Protein AF-A0A0B6YYV8-F1 (afdb_monomer)

pLDDT: mean 89.18, std 9.08, range [39.69, 98.0]

Nearest PDB structures (foldseek):
  8qk1-assembly1_A  TM=9.063E-01  e=9.213E-08  Trichuris suis
  9bei-assembly1_A  TM=3.284E-01  e=1.630E+00  Homo sapiens

Radius of gyration: 21.91 Å; Cα co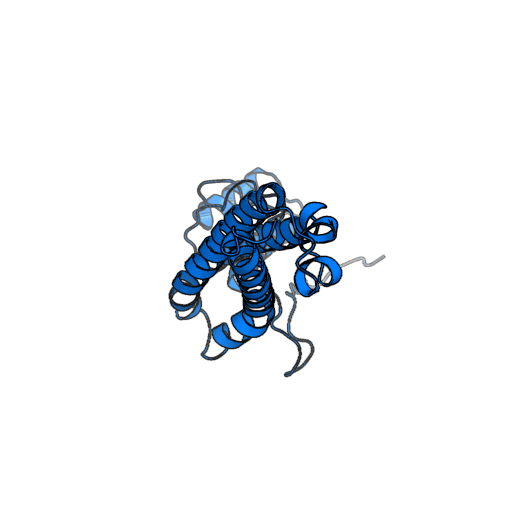ntacts (8 Å, |Δi|>4): 160; chains: 1; bounding box: 63×35×58 Å

Sequence (191 aa):
KFKNIRGIALTGWQRYDHFAVLCELFPHGLPSLGLCLKLMQQGVLAPADIDALAKDMKFTTSIPINPFVCANIPVCNFPGSSVYQLMIEFVHAEAACKEFFLLEGMATWMNDYNVERGFINPIHVEPLLIRGQSLLQTFHAMEEKLHSSFADVFVTGVESEWRGVFLSPCVRRLEDAVEKAQRVVSDKHVV

Structure (mmCIF, N/CA/C/O backbone):
data_AF-A0A0B6YYV8-F1
#
_entry.id   AF-A0A0B6YYV8-F1
#
loop_
_atom_site.group_PDB
_atom_site.id
_atom_site.type_symbol
_atom_site.label_atom_id
_atom_site.label_alt_id
_atom_site.label_comp_id
_atom_site.label_asym_id
_atom_site.label_entity_id
_atom_site.label_seq_id
_atom_site.pdbx_PDB_ins_code
_atom_site.Cartn_x
_atom_site.Cartn_y
_atom_site.Cartn_z
_atom_site.occupancy
_atom_site.B_iso_or_equiv
_atom_site.auth_seq_id
_atom_site.auth_comp_id
_atom_site.auth_asym_id
_atom_site.auth_atom_id
_atom_site.pdbx_PDB_model_num
ATOM 1 N N . LYS A 1 1 ? -37.166 14.325 12.654 1.00 60.97 1 LYS A N 1
ATOM 2 C CA . LYS A 1 1 ? -35.874 14.189 13.373 1.00 60.97 1 LYS A CA 1
ATOM 3 C C . LYS A 1 1 ? -35.970 13.002 14.317 1.00 60.97 1 LYS A C 1
ATOM 5 O O . LYS A 1 1 ? -36.951 12.929 15.053 1.00 60.97 1 LYS A O 1
ATOM 10 N N . PHE A 1 2 ? -35.010 12.079 14.270 1.00 71.94 2 PHE A N 1
ATOM 11 C CA . PHE A 1 2 ? -34.914 11.000 15.254 1.00 71.94 2 PHE A CA 1
ATOM 12 C C . PHE A 1 2 ? -34.752 11.612 16.651 1.00 71.94 2 PHE A C 1
ATOM 14 O O . PHE A 1 2 ? -33.918 12.495 16.831 1.00 71.94 2 PHE A O 1
ATOM 21 N N . LYS A 1 3 ? -35.607 11.213 17.601 1.00 84.94 3 LYS A N 1
ATOM 22 C CA . LYS A 1 3 ? -35.611 11.767 18.967 1.00 84.94 3 LYS A CA 1
ATOM 23 C C . LYS A 1 3 ? -34.746 10.958 19.934 1.00 84.94 3 LYS A C 1
ATOM 25 O O . LYS A 1 3 ? -34.242 11.536 20.880 1.00 84.94 3 LYS A O 1
ATOM 30 N N . ASN A 1 4 ? -34.575 9.658 19.677 1.00 87.12 4 ASN A N 1
ATOM 31 C CA . ASN A 1 4 ? -33.797 8.728 20.495 1.00 87.12 4 ASN A CA 1
ATOM 32 C C . ASN A 1 4 ? -33.075 7.719 19.589 1.00 87.12 4 ASN A C 1
ATOM 34 O O . ASN A 1 4 ? -33.701 7.160 18.687 1.00 87.12 4 ASN A O 1
ATOM 38 N N . ILE A 1 5 ? -31.794 7.460 19.857 1.00 84.81 5 ILE A N 1
ATOM 39 C CA . ILE A 1 5 ? -31.006 6.378 19.248 1.00 84.81 5 ILE A CA 1
ATOM 40 C C . ILE A 1 5 ? -30.911 5.249 20.280 1.00 84.81 5 ILE A C 1
ATOM 42 O O . ILE A 1 5 ? -30.563 5.495 21.431 1.00 84.81 5 ILE A O 1
ATOM 46 N N . ARG A 1 6 ? -31.283 4.022 19.896 1.00 89.25 6 ARG A N 1
ATOM 47 C CA . ARG A 1 6 ? -31.322 2.854 20.804 1.00 89.25 6 ARG A CA 1
ATOM 48 C C . ARG A 1 6 ? -30.043 2.020 20.796 1.00 89.25 6 ARG A C 1
ATOM 50 O O . ARG A 1 6 ? -29.848 1.220 21.700 1.00 89.25 6 ARG A O 1
ATOM 57 N N . GLY A 1 7 ? -29.204 2.195 19.785 1.00 88.50 7 GLY A N 1
ATOM 58 C CA . GLY A 1 7 ? -27.969 1.450 19.615 1.00 88.50 7 GLY A CA 1
ATOM 59 C C . GLY A 1 7 ? -27.197 1.971 18.414 1.00 88.50 7 GLY A C 1
ATOM 60 O O . GLY A 1 7 ? -27.752 2.675 17.567 1.00 88.50 7 GLY A O 1
ATOM 61 N N . ILE A 1 8 ? -25.915 1.636 18.374 1.00 88.25 8 ILE A N 1
ATOM 62 C CA . ILE A 1 8 ? -25.001 1.992 17.295 1.00 88.25 8 ILE A CA 1
ATOM 63 C C . ILE A 1 8 ? -24.277 0.708 16.903 1.00 88.25 8 ILE A C 1
ATOM 65 O O . ILE A 1 8 ? -23.762 0.001 17.767 1.00 88.25 8 ILE A O 1
ATOM 69 N N . ALA A 1 9 ? -24.265 0.407 15.609 1.00 89.81 9 ALA A N 1
ATOM 70 C CA . ALA A 1 9 ? -23.453 -0.657 15.042 1.00 89.81 9 ALA A CA 1
ATOM 71 C C . ALA A 1 9 ? -22.272 -0.009 14.319 1.00 89.81 9 ALA A C 1
ATOM 73 O O . ALA A 1 9 ? -22.474 0.791 13.406 1.00 89.81 9 ALA A O 1
ATOM 74 N N . LEU A 1 10 ? -21.054 -0.336 14.749 1.00 87.62 10 LEU A N 1
ATOM 75 C CA . LEU A 1 10 ? -19.839 0.024 14.027 1.00 87.62 10 LEU A CA 1
ATOM 76 C C . LEU A 1 10 ? -19.527 -1.081 13.027 1.00 87.62 10 LEU A C 1
ATOM 78 O O . LEU A 1 10 ? -19.478 -2.256 13.388 1.00 87.62 10 LEU A O 1
ATOM 82 N N . THR A 1 11 ? -19.320 -0.696 11.775 1.00 84.50 11 THR A N 1
ATOM 83 C CA . THR A 1 11 ? -19.034 -1.620 10.680 1.00 84.50 11 THR A CA 1
ATOM 84 C C . THR A 1 11 ? -17.771 -1.177 9.961 1.00 84.50 11 THR A C 1
ATOM 86 O O . THR A 1 11 ? -17.622 0.009 9.671 1.00 84.50 11 THR A O 1
ATOM 89 N N . GLY A 1 12 ? -16.894 -2.127 9.648 1.00 78.75 12 GLY A N 1
ATOM 90 C CA . GLY A 1 12 ? -15.823 -1.939 8.669 1.00 78.75 12 GLY A CA 1
ATOM 91 C C . GLY A 1 12 ? -16.269 -2.389 7.279 1.00 78.75 12 GLY A C 1
ATOM 92 O O . GLY A 1 12 ? -17.310 -3.039 7.133 1.00 78.75 12 GLY A O 1
ATOM 93 N N . TRP A 1 13 ? -15.480 -2.066 6.255 1.00 76.38 13 TRP A N 1
ATOM 94 C CA . TRP A 1 13 ? -15.699 -2.625 4.925 1.00 76.38 13 TRP A CA 1
ATOM 95 C C . TRP A 1 13 ? -15.449 -4.131 4.954 1.00 76.38 13 TRP A C 1
ATOM 97 O O . TRP A 1 13 ? -14.388 -4.595 5.362 1.00 76.38 13 TRP A O 1
ATOM 107 N N . GLN A 1 14 ? -16.440 -4.889 4.506 1.00 70.19 14 GLN A N 1
ATOM 108 C CA . GLN A 1 14 ? -16.347 -6.331 4.321 1.00 70.19 14 GLN A CA 1
ATOM 109 C C . GLN A 1 14 ? -16.570 -6.665 2.851 1.00 70.19 14 GLN A C 1
ATOM 111 O O . GLN A 1 14 ? -17.183 -5.878 2.121 1.00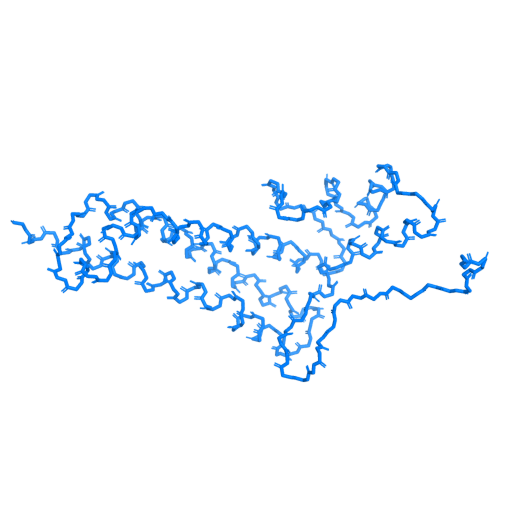 70.19 14 GLN A O 1
ATOM 116 N N . ARG A 1 15 ? -16.087 -7.839 2.429 1.00 76.56 15 ARG A N 1
ATOM 117 C CA . ARG A 1 15 ? -16.275 -8.320 1.058 1.00 76.56 15 ARG A CA 1
ATOM 118 C C . ARG A 1 15 ? -17.756 -8.320 0.700 1.00 76.56 15 ARG A C 1
ATOM 120 O O . ARG A 1 15 ? -18.594 -8.692 1.520 1.00 76.56 15 ARG A O 1
ATOM 127 N N . TYR A 1 16 ? -18.059 -7.920 -0.532 1.00 67.25 16 TYR A N 1
ATOM 128 C CA . TYR A 1 16 ? -19.429 -7.938 -1.040 1.00 67.25 16 TYR A CA 1
ATOM 129 C C . TYR A 1 16 ? -19.908 -9.369 -1.335 1.00 67.25 16 TYR A C 1
ATOM 131 O O . TYR A 1 16 ? -21.058 -9.704 -1.066 1.00 67.25 16 TYR A O 1
ATOM 139 N N . ASP A 1 17 ? -19.012 -10.226 -1.835 1.00 79.06 17 ASP A N 1
ATOM 140 C CA . ASP A 1 17 ? -19.235 -11.657 -2.045 1.00 79.06 17 ASP A CA 1
ATOM 141 C C . ASP A 1 17 ? -17.913 -12.452 -1.920 1.00 79.06 17 ASP A C 1
ATOM 143 O O . ASP A 1 17 ? -16.868 -11.894 -1.580 1.00 79.06 17 ASP A O 1
ATOM 147 N N . HIS A 1 18 ? -17.951 -13.764 -2.179 1.00 69.19 18 HIS A N 1
ATOM 148 C CA . HIS A 1 18 ? -16.777 -14.646 -2.088 1.00 69.19 18 HIS A CA 1
ATOM 149 C C . HIS A 1 18 ? -15.675 -14.358 -3.124 1.00 69.19 18 HIS A C 1
ATOM 151 O O . HIS A 1 18 ? -14.548 -14.807 -2.931 1.00 69.19 18 HIS A O 1
ATOM 157 N N . PHE A 1 19 ? -15.984 -13.652 -4.213 1.00 73.69 19 PHE A N 1
ATOM 158 C CA . PHE A 1 19 ? -15.057 -13.350 -5.307 1.00 73.69 19 PHE A CA 1
ATOM 159 C C . PHE A 1 19 ? -14.576 -11.893 -5.301 1.00 73.69 19 PHE A C 1
ATOM 161 O O . PHE A 1 19 ? -13.595 -11.567 -5.969 1.00 73.69 19 PHE A O 1
ATOM 168 N N . ALA A 1 20 ? -15.234 -11.015 -4.545 1.00 76.06 20 ALA A N 1
ATOM 169 C CA . ALA A 1 20 ? -14.800 -9.646 -4.326 1.00 76.06 20 ALA A CA 1
ATOM 170 C C . ALA A 1 20 ? -13.450 -9.618 -3.598 1.00 76.06 20 ALA A C 1
ATOM 172 O O . ALA A 1 20 ? -13.225 -10.398 -2.671 1.00 76.06 20 ALA A O 1
ATOM 173 N N . VAL A 1 21 ? -12.569 -8.699 -4.005 1.00 77.25 21 VAL A N 1
ATOM 174 C CA . VAL A 1 21 ? -11.225 -8.519 -3.431 1.00 77.25 21 VAL A CA 1
ATOM 175 C C . VAL A 1 21 ? -11.261 -8.307 -1.915 1.00 77.25 21 VAL A C 1
ATOM 177 O O . VAL A 1 21 ? -12.257 -7.822 -1.374 1.00 77.25 21 VAL A O 1
ATOM 180 N N . LEU A 1 22 ? -10.155 -8.637 -1.236 1.00 79.88 22 LEU A N 1
ATOM 181 C CA . LEU A 1 22 ? -9.940 -8.286 0.171 1.0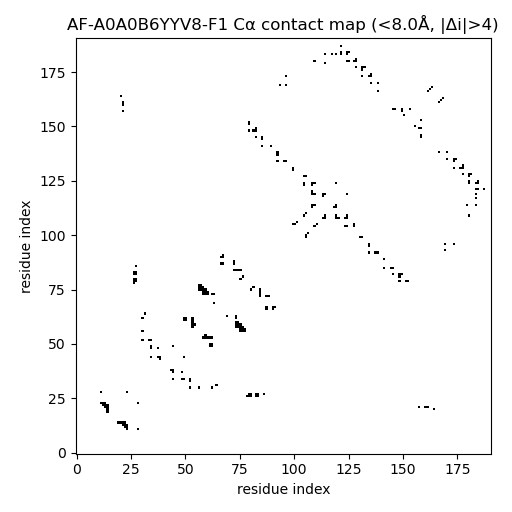0 79.88 22 LEU A CA 1
ATOM 182 C C . LEU A 1 22 ? -10.350 -6.833 0.443 1.00 79.88 22 LEU A C 1
ATOM 184 O O . LEU A 1 22 ? -9.833 -5.897 -0.169 1.00 79.88 22 LEU A O 1
ATOM 188 N N . CYS A 1 23 ? -11.269 -6.659 1.389 1.00 73.06 23 CYS A N 1
ATOM 189 C CA . CYS A 1 23 ? -11.526 -5.361 1.996 1.00 73.06 23 CYS A CA 1
ATOM 190 C C . CYS A 1 23 ? -10.444 -5.049 3.036 1.00 73.06 23 CYS A C 1
ATOM 192 O O . CYS A 1 23 ? -9.566 -5.874 3.289 1.00 73.06 23 CYS A O 1
ATOM 194 N N . GLU A 1 24 ? -10.498 -3.842 3.599 1.00 67.62 24 GLU A N 1
ATOM 195 C CA . GLU A 1 24 ? -9.582 -3.347 4.631 1.00 67.62 24 GLU A CA 1
ATOM 196 C C . GLU A 1 24 ? -9.097 -4.449 5.592 1.00 67.62 24 GLU A C 1
ATOM 198 O O . GLU A 1 24 ? -9.885 -5.204 6.166 1.00 67.62 24 GLU A O 1
ATOM 203 N N . LEU A 1 25 ? -7.777 -4.545 5.769 1.00 81.25 25 LEU A N 1
ATOM 204 C CA . LEU A 1 25 ? -7.188 -5.522 6.676 1.00 81.25 25 LEU A CA 1
ATOM 205 C C . LEU A 1 25 ? -7.536 -5.159 8.120 1.00 81.25 25 LEU A C 1
ATOM 207 O O . LEU A 1 25 ? -7.222 -4.063 8.579 1.00 81.25 25 LEU A O 1
ATOM 211 N N . PHE A 1 26 ? -8.120 -6.099 8.864 1.00 83.88 26 PHE A N 1
ATOM 212 C CA . PHE A 1 26 ? -8.601 -5.843 10.225 1.00 83.88 26 PHE A CA 1
ATOM 213 C C . PHE A 1 26 ? -7.574 -5.157 11.155 1.00 83.88 26 PHE A C 1
ATOM 215 O O . PHE A 1 26 ? -7.933 -4.155 11.772 1.00 83.88 26 PHE A O 1
ATOM 222 N N . PRO A 1 27 ? -6.293 -5.583 11.222 1.00 89.19 27 PRO A N 1
ATOM 223 C CA . PRO A 1 27 ? -5.292 -4.910 12.053 1.00 89.19 27 PRO A CA 1
ATOM 224 C C . PRO A 1 27 ? -5.019 -3.470 11.626 1.00 89.19 27 PRO A C 1
ATOM 226 O O . PRO A 1 27 ? -4.704 -2.631 12.468 1.00 89.19 27 PRO A O 1
ATOM 229 N N . HIS A 1 28 ? -5.151 -3.177 10.328 1.00 88.94 28 HIS A N 1
ATOM 230 C CA . HIS A 1 28 ? -4.980 -1.828 9.812 1.00 88.94 28 HIS A CA 1
ATOM 231 C C . HIS A 1 28 ? -6.104 -0.893 10.294 1.00 88.94 28 HIS A C 1
ATOM 233 O O . HIS A 1 28 ? -5.845 0.259 10.631 1.00 88.94 28 HIS A O 1
ATOM 239 N N . GLY A 1 29 ? -7.327 -1.418 10.419 1.00 89.69 29 GLY A N 1
ATOM 240 C CA . GLY A 1 29 ? -8.497 -0.674 10.891 1.00 89.69 29 GLY A CA 1
ATOM 241 C C . GLY A 1 29 ? -8.590 -0.495 12.413 1.00 89.69 29 GLY A C 1
ATOM 242 O O . GLY A 1 29 ? -9.422 0.284 12.883 1.00 89.69 29 GLY A O 1
ATOM 243 N N . LEU A 1 30 ? -7.753 -1.171 13.213 1.00 93.00 30 LEU A N 1
ATOM 244 C CA . LEU A 1 30 ? -7.839 -1.124 14.682 1.00 93.00 30 LEU A CA 1
ATOM 245 C C . LEU A 1 30 ? -7.673 0.287 15.277 1.00 93.00 30 LEU A C 1
ATOM 247 O O . LEU A 1 30 ? -8.491 0.647 16.129 1.00 93.00 30 LEU A O 1
ATOM 251 N N . PRO A 1 31 ? -6.693 1.117 14.860 1.00 92.81 31 PRO A N 1
ATOM 252 C CA . PRO A 1 31 ? -6.589 2.485 15.371 1.00 92.81 31 PRO A CA 1
ATOM 253 C C . PRO A 1 31 ? -7.827 3.329 15.048 1.00 92.81 31 PRO A C 1
ATOM 255 O O . PRO A 1 31 ? -8.333 4.035 15.919 1.00 92.81 31 PRO A O 1
ATOM 258 N N . SER A 1 32 ? -8.365 3.203 13.830 1.00 92.06 32 SER A N 1
ATOM 259 C CA . SER A 1 32 ? -9.597 3.885 13.410 1.00 92.06 32 SER A CA 1
ATOM 260 C C . SER A 1 32 ? -10.792 3.459 14.267 1.00 92.06 32 SER A C 1
ATOM 262 O O . SER A 1 32 ? -11.488 4.302 14.835 1.00 92.06 32 SER A O 1
ATOM 264 N N . LEU A 1 33 ? -10.968 2.148 14.469 1.00 92.75 33 LEU A N 1
ATOM 265 C CA . LEU A 1 33 ? -12.006 1.602 15.340 1.00 92.75 33 LEU A CA 1
ATOM 266 C C . LEU A 1 33 ? -11.880 2.127 16.777 1.00 92.75 33 LEU A C 1
ATOM 268 O O . LEU A 1 33 ? -12.883 2.512 17.379 1.00 92.75 33 LEU A O 1
ATOM 272 N N . GLY A 1 34 ? -10.661 2.186 17.321 1.00 94.19 34 GLY A N 1
ATOM 273 C CA . GLY A 1 34 ? -10.405 2.739 18.650 1.00 94.19 34 GLY A CA 1
ATOM 274 C C . GLY A 1 34 ? -10.833 4.205 18.767 1.00 94.19 34 GLY A C 1
ATOM 275 O O . GLY A 1 34 ? -11.502 4.574 19.735 1.00 94.19 34 GLY A O 1
ATOM 276 N N . LEU A 1 35 ? -10.527 5.029 17.759 1.00 93.94 35 LEU A N 1
ATOM 277 C CA . LEU A 1 35 ? -10.954 6.431 17.710 1.00 93.94 35 LEU A CA 1
ATOM 278 C C . LEU A 1 35 ? -12.477 6.560 17.588 1.00 93.94 35 LEU A C 1
ATOM 280 O O . LEU A 1 35 ? -13.078 7.374 18.290 1.00 93.94 35 LEU A O 1
ATOM 284 N N . CYS A 1 36 ? -13.122 5.732 16.762 1.00 93.31 36 CYS A N 1
ATOM 285 C CA . CYS A 1 36 ? -14.582 5.695 16.655 1.00 93.31 36 CYS A CA 1
ATOM 286 C C . CYS A 1 36 ? -15.242 5.336 17.993 1.00 93.31 36 CYS A C 1
ATOM 288 O O . CYS A 1 36 ? -16.221 5.972 18.385 1.00 93.31 36 CYS A O 1
ATOM 290 N N . LEU A 1 37 ? -14.695 4.360 18.723 1.00 94.19 37 LEU A N 1
ATOM 291 C CA . LEU A 1 37 ? -15.195 3.972 20.042 1.00 94.19 37 LEU A CA 1
ATOM 292 C C . LEU A 1 37 ? -15.029 5.097 21.071 1.00 94.19 37 LEU A C 1
ATOM 294 O O . LEU A 1 37 ? -15.962 5.358 21.832 1.00 94.19 37 LEU A O 1
ATOM 298 N N . LYS A 1 38 ? -13.889 5.802 21.071 1.00 94.06 38 LYS A N 1
ATOM 299 C CA . LYS A 1 38 ? -13.673 6.981 21.930 1.00 94.06 38 LYS A CA 1
ATOM 300 C C . LYS A 1 38 ? -14.666 8.096 21.626 1.00 94.06 38 LYS A C 1
ATOM 302 O O . LYS A 1 38 ? -15.363 8.558 22.529 1.00 94.06 38 LYS A O 1
ATOM 307 N N . LEU A 1 39 ? -14.823 8.436 20.347 1.00 93.25 39 LEU A N 1
ATOM 308 C CA . LEU A 1 39 ? -15.799 9.423 19.893 1.00 93.25 39 LEU A CA 1
ATOM 309 C C . LEU A 1 39 ? -17.222 9.058 20.339 1.00 93.25 39 LEU A C 1
ATOM 311 O O . LEU A 1 39 ? -17.963 9.921 20.801 1.00 93.25 39 LEU A O 1
ATOM 315 N N . MET A 1 40 ? -17.607 7.785 20.245 1.00 91.38 40 MET A N 1
ATOM 316 C CA . MET A 1 40 ? -18.926 7.327 20.687 1.00 91.38 40 MET A CA 1
ATOM 317 C C . MET A 1 40 ? -19.126 7.417 22.201 1.00 91.38 40 MET A C 1
ATOM 319 O O . MET A 1 40 ? -20.242 7.679 22.647 1.00 91.38 40 MET A O 1
ATOM 323 N N . GLN A 1 41 ? -18.075 7.196 22.992 1.00 90.44 41 GLN A N 1
ATOM 324 C CA . GLN A 1 41 ? -18.141 7.294 24.451 1.00 90.44 41 GLN A CA 1
ATOM 325 C C . GLN A 1 41 ? -18.245 8.747 24.930 1.00 90.44 41 GLN A C 1
ATOM 327 O O . GLN A 1 41 ? -18.947 9.020 25.901 1.00 90.44 41 GLN A O 1
ATOM 332 N N . GLN A 1 42 ? -17.545 9.668 24.265 1.00 90.81 42 GLN A N 1
ATOM 333 C CA . GLN A 1 42 ? -17.368 11.048 24.731 1.00 90.81 42 GLN A CA 1
ATOM 334 C C . GLN A 1 42 ? -18.252 12.063 23.990 1.00 90.81 42 GLN A C 1
ATOM 336 O O . GLN A 1 42 ? -18.446 13.178 24.468 1.00 90.81 42 GLN A O 1
ATOM 341 N N . GLY A 1 43 ? -18.792 11.704 22.822 1.00 90.62 43 GLY A N 1
ATOM 342 C CA . GLY A 1 43 ? -19.581 12.585 21.950 1.00 90.62 43 GLY A CA 1
ATOM 343 C C . GLY A 1 43 ? -18.751 13.617 21.175 1.00 90.62 43 GLY A C 1
ATOM 344 O O . GLY A 1 43 ? -19.255 14.240 20.243 1.00 90.62 43 GLY A O 1
ATOM 345 N N . VAL A 1 44 ? -17.477 13.774 21.527 1.00 92.94 44 VAL A N 1
ATOM 346 C CA . VAL A 1 44 ? -16.475 14.589 20.843 1.00 92.94 44 VAL A CA 1
ATOM 347 C C . VAL A 1 44 ? -15.136 13.870 20.945 1.00 92.94 44 VAL A C 1
ATOM 349 O O . VAL A 1 44 ? -14.866 13.223 21.952 1.00 92.94 44 VAL A O 1
ATOM 352 N N . LEU A 1 45 ? -14.315 13.964 19.902 1.00 91.94 45 LEU A N 1
ATOM 353 C CA . LEU A 1 45 ? -12.953 13.441 19.910 1.00 91.94 45 LEU A CA 1
ATOM 354 C C . LEU A 1 45 ? -11.995 14.617 20.109 1.00 91.94 45 LEU A C 1
ATOM 356 O O . LEU A 1 45 ? -11.830 15.434 19.201 1.00 91.94 45 LEU A O 1
ATOM 360 N N . ALA A 1 46 ? -11.405 14.740 21.298 1.00 92.31 46 ALA A N 1
ATOM 361 C CA . ALA A 1 46 ? -10.390 15.749 21.574 1.00 92.31 46 ALA A CA 1
ATOM 362 C C . ALA A 1 46 ? -8.983 15.215 21.240 1.00 92.31 46 ALA A C 1
ATOM 364 O O . ALA A 1 46 ? -8.758 14.004 21.266 1.00 92.31 46 ALA A O 1
ATOM 365 N N . PRO A 1 47 ? -7.990 16.090 20.985 1.00 92.44 47 PRO A N 1
ATOM 366 C CA . PRO A 1 47 ? -6.610 15.660 20.738 1.00 92.44 47 PRO A CA 1
ATOM 367 C C . PRO A 1 47 ? -6.038 14.758 21.844 1.00 92.44 47 PRO A C 1
ATOM 369 O O . PRO A 1 47 ? -5.367 13.772 21.557 1.00 92.44 47 PRO A O 1
ATOM 372 N N . ALA A 1 48 ? -6.390 15.031 23.105 1.00 93.19 48 ALA A N 1
ATOM 373 C CA . ALA A 1 48 ? -5.977 14.215 24.246 1.00 93.19 48 ALA A CA 1
ATOM 374 C C . ALA A 1 48 ? -6.506 12.769 24.186 1.00 93.19 48 ALA A C 1
ATOM 376 O O . ALA A 1 48 ? -5.855 11.864 24.703 1.00 93.19 48 ALA A O 1
ATOM 377 N N . ASP A 1 49 ? -7.656 12.535 23.546 1.00 93.81 49 ASP A N 1
ATOM 378 C CA . ASP A 1 49 ? -8.223 11.192 23.390 1.00 93.81 49 ASP A CA 1
ATOM 379 C C . ASP A 1 49 ? -7.456 10.380 22.344 1.00 93.81 49 ASP A C 1
ATOM 381 O O . ASP A 1 49 ? -7.254 9.175 22.517 1.00 93.81 49 ASP A O 1
ATOM 385 N N . ILE A 1 50 ? -6.986 11.053 21.287 1.00 94.19 50 ILE A N 1
ATOM 386 C CA . ILE A 1 50 ? -6.123 10.463 20.260 1.00 94.19 50 ILE A CA 1
ATOM 387 C C . ILE A 1 50 ? -4.794 10.056 20.892 1.00 94.19 50 ILE A C 1
ATOM 389 O O . ILE A 1 50 ? -4.362 8.921 20.715 1.00 94.19 50 ILE A O 1
ATOM 393 N N . ASP A 1 51 ? -4.179 10.944 21.673 1.00 94.31 51 ASP A N 1
ATOM 394 C CA . ASP A 1 51 ? -2.894 10.673 22.322 1.00 94.31 51 ASP A CA 1
ATOM 395 C C . ASP A 1 51 ? -3.008 9.590 23.405 1.00 94.31 51 ASP A C 1
ATOM 397 O O . ASP A 1 51 ? -2.111 8.757 23.556 1.00 94.31 51 ASP A O 1
ATOM 401 N N . ALA A 1 52 ? -4.129 9.547 24.133 1.00 94.75 52 ALA A N 1
ATOM 402 C CA . ALA A 1 52 ? -4.409 8.472 25.079 1.00 94.75 52 ALA A CA 1
ATOM 403 C C . ALA A 1 52 ? -4.512 7.113 24.370 1.00 94.75 52 ALA A C 1
ATOM 405 O O . ALA A 1 52 ? -3.858 6.157 24.786 1.00 94.75 52 ALA A O 1
ATOM 406 N N . LEU A 1 53 ? -5.263 7.033 23.265 1.00 96.00 53 LEU A N 1
ATOM 407 C CA . LEU A 1 53 ? -5.353 5.807 22.471 1.00 96.00 53 LEU A CA 1
ATOM 408 C C . LEU A 1 53 ? -4.004 5.433 21.843 1.00 96.00 53 LEU A C 1
ATOM 410 O O . LEU A 1 53 ? -3.629 4.262 21.844 1.00 96.00 53 LEU A O 1
ATOM 414 N N . ALA A 1 54 ? -3.259 6.418 21.336 1.00 95.94 54 ALA A N 1
ATOM 415 C CA . ALA A 1 54 ? -1.920 6.229 20.792 1.00 95.94 54 ALA A CA 1
ATOM 416 C C . ALA A 1 54 ? -1.015 5.561 21.834 1.00 95.94 54 ALA A C 1
ATOM 418 O O . ALA A 1 54 ? -0.369 4.557 21.540 1.00 95.94 54 ALA A O 1
ATOM 419 N N . LYS A 1 55 ? -1.042 6.051 23.079 1.00 96.19 55 LYS A N 1
ATOM 420 C CA . LYS A 1 55 ? -0.305 5.466 24.202 1.00 96.19 55 LYS A CA 1
ATOM 421 C C . LYS A 1 55 ? -0.756 4.037 24.516 1.00 96.19 55 LYS A C 1
ATOM 423 O O . LYS A 1 55 ? 0.100 3.168 24.678 1.00 96.19 55 LYS A O 1
ATOM 428 N N . ASP A 1 56 ? -2.062 3.780 24.565 1.00 96.06 56 ASP A N 1
ATOM 429 C CA . ASP A 1 56 ? -2.616 2.444 24.836 1.00 96.06 56 ASP A CA 1
ATOM 430 C C . ASP A 1 56 ? -2.196 1.425 23.762 1.00 96.06 56 ASP A C 1
ATOM 432 O O . ASP A 1 56 ? -1.828 0.289 24.066 1.00 96.06 56 ASP A O 1
ATOM 436 N N . MET A 1 57 ? -2.168 1.855 22.498 1.00 96.12 57 MET A N 1
ATOM 437 C CA . MET A 1 57 ? -1.713 1.065 21.348 1.00 96.12 57 MET A CA 1
ATOM 438 C C . MET A 1 57 ? -0.186 1.119 21.135 1.00 96.12 57 MET A C 1
ATOM 440 O O . MET A 1 57 ? 0.337 0.563 20.163 1.00 96.12 57 MET A O 1
ATOM 444 N N . LYS A 1 58 ? 0.539 1.755 22.065 1.00 97.12 58 LYS A N 1
ATOM 445 C CA . LYS A 1 58 ? 2.002 1.890 22.101 1.00 97.12 58 LYS A CA 1
ATOM 446 C C . LYS A 1 58 ? 2.602 2.548 20.859 1.00 97.12 58 LYS A C 1
ATOM 448 O O . LYS A 1 58 ? 3.658 2.126 20.391 1.00 97.12 58 LYS A O 1
ATOM 453 N N . PHE A 1 59 ? 1.933 3.557 20.317 1.00 96.06 59 PHE A N 1
ATOM 454 C CA . PHE A 1 59 ? 2.508 4.422 19.298 1.00 96.06 59 PHE A CA 1
ATOM 455 C C . PHE A 1 59 ? 3.582 5.337 19.900 1.00 96.06 59 PHE A C 1
ATOM 457 O O . PHE A 1 59 ? 3.451 5.811 21.030 1.00 96.06 59 PHE A O 1
ATOM 464 N N . THR A 1 60 ? 4.639 5.614 19.136 1.00 93.44 60 THR A N 1
ATOM 465 C CA . THR A 1 60 ? 5.665 6.610 19.501 1.00 93.44 60 THR A CA 1
ATOM 466 C C . THR A 1 60 ? 5.268 8.038 19.125 1.00 93.44 60 THR A C 1
ATOM 468 O O . THR A 1 60 ? 5.815 8.996 19.669 1.00 93.44 60 THR A O 1
ATOM 471 N N . THR A 1 61 ? 4.314 8.182 18.207 1.00 89.62 61 THR A N 1
ATOM 472 C CA . THR A 1 61 ? 3.735 9.450 17.748 1.00 89.62 61 THR A CA 1
ATOM 473 C C . THR A 1 61 ? 2.216 9.420 17.899 1.00 89.62 61 THR A C 1
ATOM 475 O O . THR A 1 61 ? 1.637 8.381 18.203 1.00 89.62 61 THR A O 1
ATOM 478 N N . SER A 1 62 ? 1.537 10.544 17.664 1.00 89.25 62 SER A N 1
ATOM 479 C CA . SER A 1 62 ? 0.070 10.529 17.601 1.00 89.25 62 SER A CA 1
ATOM 480 C C . SER A 1 62 ? -0.415 9.653 16.431 1.00 89.25 62 SER A C 1
ATOM 482 O O . SER A 1 62 ? 0.305 9.478 15.439 1.00 89.25 62 SER A O 1
ATOM 484 N N . ILE A 1 63 ? -1.617 9.079 16.551 1.00 91.62 63 ILE A N 1
ATOM 485 C CA . ILE A 1 63 ? -2.202 8.213 15.515 1.00 91.62 63 ILE A CA 1
ATOM 486 C C . ILE A 1 63 ? -2.477 9.057 14.259 1.00 91.62 63 ILE A C 1
ATOM 488 O O . ILE A 1 63 ? -3.180 10.068 14.350 1.00 91.62 63 ILE A O 1
ATOM 492 N N . PRO A 1 64 ? -1.973 8.666 13.074 1.00 88.00 64 PRO A N 1
ATOM 493 C CA . PRO A 1 64 ? -2.255 9.404 11.853 1.00 88.00 64 PRO A CA 1
ATOM 494 C C . PRO A 1 64 ? -3.717 9.203 11.446 1.00 88.00 64 PRO A C 1
ATOM 496 O O . PRO A 1 64 ? -4.115 8.118 11.035 1.00 88.00 64 PRO A O 1
ATOM 499 N N . ILE A 1 65 ? -4.518 10.270 11.522 1.00 83.00 65 ILE A N 1
ATOM 500 C CA . ILE A 1 65 ? -5.922 10.248 11.072 1.00 83.00 65 ILE A CA 1
ATOM 501 C C . ILE A 1 65 ? -6.001 9.979 9.563 1.00 83.00 65 ILE A C 1
ATOM 503 O O . ILE A 1 65 ? -6.916 9.307 9.094 1.00 83.00 65 ILE A O 1
ATOM 507 N N . ASN A 1 66 ? -5.036 10.503 8.803 1.00 83.12 66 ASN A N 1
ATOM 508 C CA . ASN A 1 66 ? -4.906 10.247 7.377 1.00 83.12 66 ASN A CA 1
ATOM 509 C C . ASN A 1 66 ? -3.583 9.512 7.093 1.00 83.12 66 ASN A C 1
ATOM 511 O O . ASN A 1 66 ? -2.529 10.159 7.089 1.00 83.12 66 ASN A O 1
ATOM 515 N N . PRO A 1 67 ? -3.614 8.191 6.840 1.00 70.31 67 PRO A N 1
ATOM 516 C CA . PRO A 1 67 ? -2.404 7.420 6.574 1.00 70.31 67 PRO A CA 1
ATOM 517 C C . PRO A 1 67 ? -1.733 7.809 5.248 1.00 70.31 67 PRO A C 1
ATOM 519 O O . PRO A 1 67 ? -0.524 7.661 5.135 1.00 70.31 67 PRO A O 1
ATOM 522 N N . PHE A 1 68 ? -2.466 8.383 4.284 1.00 73.12 68 PHE A N 1
ATOM 523 C CA . PHE A 1 68 ? -1.923 8.825 2.988 1.00 73.12 68 PHE A CA 1
ATOM 524 C C . PHE A 1 68 ? -1.076 10.103 3.071 1.00 73.12 68 PHE A C 1
ATOM 526 O O . PHE A 1 68 ? -0.422 10.473 2.103 1.00 73.12 68 PHE A O 1
ATOM 533 N N . VAL A 1 69 ? -1.123 10.811 4.202 1.00 76.44 69 VAL A N 1
ATOM 534 C CA . VAL A 1 69 ? -0.431 12.098 4.410 1.00 76.44 69 VAL A CA 1
ATOM 535 C C . VAL A 1 69 ? 0.601 11.979 5.538 1.00 76.44 69 VAL A C 1
ATOM 537 O O . VAL A 1 69 ? 1.204 12.962 5.966 1.00 76.44 69 VAL A O 1
ATOM 540 N N . CYS A 1 70 ? 0.822 10.768 6.054 1.00 81.56 70 CYS A N 1
ATOM 541 C CA . CYS A 1 70 ? 1.782 10.556 7.122 1.00 81.56 70 CYS A CA 1
ATOM 542 C C . CYS A 1 70 ? 3.208 10.624 6.562 1.00 81.56 70 CYS A C 1
ATOM 544 O O . CYS A 1 70 ? 3.586 9.823 5.721 1.00 81.56 70 CYS A O 1
ATOM 546 N N . ALA A 1 71 ? 4.026 11.571 7.032 1.00 81.31 71 ALA A N 1
ATOM 547 C CA . ALA A 1 71 ? 5.387 11.731 6.511 1.00 81.31 71 ALA A CA 1
ATOM 548 C C . ALA A 1 71 ? 6.291 10.515 6.792 1.00 81.31 71 ALA A C 1
ATOM 550 O O . ALA A 1 71 ? 7.196 10.226 6.017 1.00 81.31 71 ALA A O 1
ATOM 551 N N . ASN A 1 72 ? 6.053 9.812 7.903 1.00 87.88 72 ASN A N 1
ATOM 552 C CA . ASN A 1 72 ? 6.856 8.677 8.352 1.00 87.88 72 ASN A CA 1
ATOM 553 C C . ASN A 1 72 ? 5.951 7.514 8.752 1.00 87.88 72 ASN A C 1
ATOM 555 O O . ASN A 1 72 ? 4.828 7.729 9.197 1.00 87.88 72 ASN A O 1
ATOM 559 N N . ILE A 1 73 ? 6.461 6.286 8.671 1.00 91.62 73 ILE A N 1
ATOM 560 C CA . ILE A 1 73 ? 5.734 5.113 9.164 1.00 91.62 73 ILE A CA 1
ATOM 561 C C . ILE A 1 73 ? 5.664 5.200 10.702 1.00 91.62 73 ILE A C 1
ATOM 563 O O . ILE A 1 73 ? 6.711 5.243 11.354 1.00 91.62 73 ILE A O 1
ATOM 567 N N . PRO A 1 74 ? 4.464 5.252 11.305 1.00 91.81 74 PRO A N 1
ATOM 568 C CA . PRO A 1 74 ? 4.316 5.356 12.753 1.00 91.81 74 PRO A CA 1
ATOM 569 C C . PRO A 1 74 ? 4.745 4.056 13.439 1.00 91.81 74 PRO A C 1
ATOM 571 O O . PRO A 1 74 ? 4.215 2.987 13.144 1.00 91.81 74 PRO A O 1
ATOM 574 N N . VAL A 1 75 ? 5.656 4.147 14.405 1.00 94.62 75 VAL A N 1
ATOM 575 C CA . VAL A 1 75 ? 6.080 2.979 15.188 1.00 94.62 75 VAL A CA 1
ATOM 576 C C . VAL A 1 75 ? 5.026 2.675 16.246 1.00 94.62 75 VAL A C 1
ATOM 578 O O . VAL A 1 75 ? 4.690 3.553 17.041 1.00 94.62 75 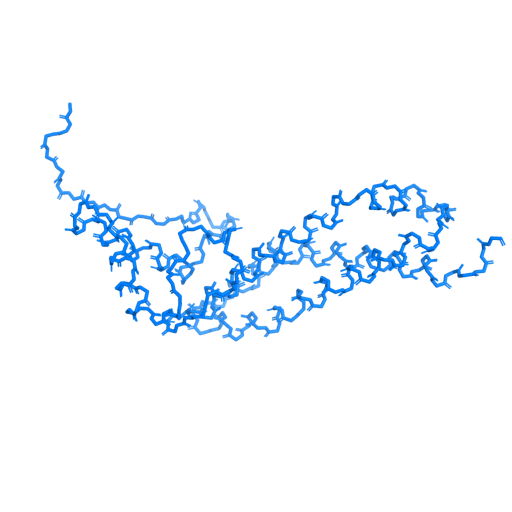VAL A O 1
ATOM 581 N N . CYS A 1 76 ? 4.517 1.441 16.271 1.00 95.12 76 CYS A N 1
ATOM 582 C CA . CYS A 1 76 ? 3.486 1.001 17.213 1.00 95.12 76 CYS A CA 1
ATOM 583 C C . CYS A 1 76 ? 3.590 -0.492 17.578 1.00 95.12 76 CYS A C 1
ATOM 585 O O . CYS A 1 76 ? 4.213 -1.285 16.867 1.00 95.12 76 CYS A O 1
ATOM 587 N N . ASN A 1 77 ? 2.991 -0.894 18.707 1.00 96.31 77 ASN A N 1
ATOM 588 C CA . ASN A 1 77 ? 3.159 -2.246 19.267 1.00 96.31 77 ASN A CA 1
ATOM 589 C C . ASN A 1 77 ? 1.877 -2.800 19.925 1.00 96.31 77 ASN A C 1
ATOM 591 O O . ASN A 1 77 ? 1.857 -3.204 21.095 1.00 96.31 77 ASN A O 1
ATOM 595 N N . PHE A 1 78 ? 0.792 -2.796 19.156 1.00 94.62 78 PHE A N 1
ATOM 596 C CA . PHE A 1 78 ? -0.450 -3.514 19.447 1.00 94.62 78 PHE A CA 1
ATOM 597 C C . PHE A 1 78 ? -0.515 -4.827 18.635 1.00 94.62 78 PHE A C 1
ATOM 599 O O . PHE A 1 78 ? 0.226 -4.974 17.664 1.00 94.62 78 PHE A O 1
ATOM 606 N N . PRO A 1 79 ? -1.380 -5.797 18.985 1.00 93.25 79 PRO A N 1
ATOM 607 C CA . PRO A 1 79 ? -1.522 -7.032 18.208 1.00 93.25 79 PRO A CA 1
ATOM 608 C C . PRO A 1 79 ? -1.851 -6.762 16.729 1.00 93.25 79 PRO A C 1
ATOM 610 O O . PRO A 1 79 ? -2.861 -6.136 16.419 1.00 93.25 79 PRO A O 1
ATOM 613 N N . GLY A 1 80 ? -0.990 -7.225 15.817 1.00 93.19 80 GLY A N 1
ATOM 614 C CA . GLY A 1 80 ? -1.102 -6.954 14.378 1.00 93.19 80 GLY A CA 1
ATOM 615 C C . GLY A 1 80 ? -0.532 -5.600 13.923 1.00 93.19 80 GLY A C 1
ATOM 616 O O . GLY A 1 80 ? -0.767 -5.188 12.786 1.00 93.19 80 GLY A O 1
ATOM 617 N N . SER A 1 81 ? 0.245 -4.907 14.765 1.00 94.69 81 SER A N 1
ATOM 618 C CA . SER A 1 81 ? 0.886 -3.637 14.396 1.00 94.69 81 SER A CA 1
ATOM 619 C C . SER A 1 81 ? 1.920 -3.763 13.273 1.00 94.69 81 SER A C 1
ATOM 621 O O . SER A 1 81 ? 2.185 -2.774 12.590 1.00 94.69 81 SER A O 1
ATOM 623 N N . SER A 1 82 ? 2.494 -4.951 13.056 1.00 94.75 82 SER A N 1
ATOM 624 C CA . SER A 1 82 ? 3.366 -5.248 11.911 1.00 94.75 82 SER A CA 1
ATOM 625 C C . SER A 1 82 ? 2.616 -5.075 10.590 1.00 94.75 82 SER A C 1
ATOM 627 O O . SER A 1 82 ? 3.070 -4.340 9.717 1.00 94.75 82 SER A O 1
ATOM 629 N N . VAL A 1 83 ? 1.414 -5.653 10.488 1.00 94.62 83 VAL A N 1
ATOM 630 C CA . VAL A 1 83 ? 0.513 -5.478 9.340 1.00 94.62 83 VAL A CA 1
ATOM 631 C C . VAL A 1 83 ? 0.149 -4.006 9.172 1.00 94.62 83 VAL A C 1
ATOM 633 O O . VAL A 1 83 ? 0.258 -3.480 8.071 1.00 94.62 83 VAL A O 1
ATOM 636 N N . TYR A 1 84 ? -0.243 -3.315 10.248 1.00 93.62 84 TYR A N 1
ATOM 637 C CA . TYR A 1 84 ? -0.597 -1.892 10.175 1.00 93.62 84 TYR A CA 1
ATOM 638 C C . TYR A 1 84 ? 0.543 -1.034 9.601 1.00 93.62 84 TYR A C 1
ATOM 640 O O . TYR A 1 84 ? 0.307 -0.256 8.677 1.00 93.62 84 TYR A O 1
ATOM 648 N N . GLN A 1 85 ? 1.770 -1.209 10.101 1.00 93.94 85 GLN A N 1
ATOM 649 C CA . GLN A 1 85 ? 2.950 -0.483 9.619 1.00 93.94 85 GLN A CA 1
ATOM 650 C C . GLN A 1 85 ? 3.286 -0.831 8.167 1.00 93.94 85 GLN A C 1
ATOM 652 O O . GLN A 1 85 ? 3.525 0.074 7.368 1.00 93.94 85 GLN A O 1
ATOM 657 N N . LEU A 1 86 ? 3.231 -2.116 7.806 1.00 94.31 86 LEU A N 1
ATOM 658 C CA . LEU A 1 86 ? 3.491 -2.578 6.443 1.00 94.31 86 LEU A CA 1
ATOM 659 C C . LEU A 1 86 ? 2.462 -2.036 5.441 1.00 94.31 86 LEU A C 1
ATOM 661 O O . LEU A 1 86 ? 2.813 -1.733 4.305 1.00 94.31 86 LEU A O 1
ATOM 665 N N . MET A 1 87 ? 1.201 -1.867 5.846 1.00 92.94 87 MET A N 1
ATOM 666 C CA . MET A 1 87 ? 0.182 -1.252 4.989 1.00 92.94 87 MET A CA 1
ATOM 667 C C . MET A 1 87 ? 0.440 0.240 4.756 1.00 92.94 87 MET A C 1
ATOM 669 O O . MET A 1 87 ? 0.195 0.731 3.658 1.00 92.94 87 MET A O 1
ATOM 673 N N . ILE A 1 88 ? 0.970 0.966 5.745 1.00 92.50 88 ILE A N 1
ATOM 674 C CA . ILE A 1 88 ? 1.377 2.367 5.546 1.00 92.50 88 ILE A CA 1
ATOM 675 C C . ILE A 1 88 ? 2.604 2.438 4.627 1.00 92.50 88 ILE A C 1
ATOM 677 O O . ILE A 1 88 ? 2.619 3.240 3.695 1.00 92.50 88 ILE A O 1
ATOM 681 N N . GLU A 1 89 ? 3.593 1.558 4.829 1.00 93.38 89 GLU A N 1
ATOM 682 C CA . GLU A 1 89 ? 4.743 1.407 3.921 1.00 93.38 89 GLU A CA 1
ATOM 683 C C . GLU A 1 89 ? 4.274 1.146 2.480 1.00 93.38 89 GLU A C 1
ATOM 685 O O . GLU A 1 89 ? 4.742 1.799 1.547 1.00 93.38 89 GLU A O 1
ATOM 690 N N . PHE A 1 90 ? 3.277 0.271 2.307 1.00 93.69 90 PHE A N 1
ATOM 691 C CA . PHE A 1 90 ? 2.676 -0.027 1.009 1.00 93.69 90 PHE A CA 1
ATOM 692 C C . PHE A 1 90 ? 2.035 1.193 0.367 1.00 93.69 90 PHE A C 1
ATOM 694 O O . PHE A 1 90 ? 2.296 1.458 -0.800 1.00 93.69 90 PHE A O 1
ATOM 701 N N . VAL A 1 91 ? 1.231 1.954 1.109 1.00 91.94 91 VAL A N 1
ATOM 702 C CA . VAL A 1 91 ? 0.584 3.164 0.586 1.00 91.94 91 VAL A CA 1
ATOM 703 C C . VAL A 1 91 ? 1.624 4.160 0.062 1.00 91.94 91 VAL A C 1
ATOM 705 O O . VAL A 1 91 ? 1.440 4.730 -1.014 1.00 91.94 91 VAL A O 1
ATOM 708 N N . HIS A 1 92 ? 2.739 4.335 0.775 1.00 92.56 92 HIS A N 1
ATOM 709 C CA . HIS A 1 92 ? 3.825 5.213 0.332 1.00 92.56 92 HIS A CA 1
ATOM 710 C C . HIS A 1 92 ? 4.521 4.674 -0.925 1.00 92.56 92 HIS A C 1
ATOM 712 O O . HIS A 1 92 ? 4.726 5.418 -1.886 1.00 92.56 92 HIS A O 1
ATOM 718 N N . ALA A 1 93 ? 4.856 3.380 -0.946 1.00 94.12 93 ALA A N 1
ATOM 719 C CA . ALA A 1 93 ? 5.494 2.740 -2.094 1.00 94.12 93 ALA A CA 1
ATOM 720 C C . ALA A 1 93 ? 4.588 2.752 -3.338 1.00 94.12 93 ALA A C 1
ATOM 722 O O . ALA A 1 93 ? 5.047 3.015 -4.450 1.00 94.12 93 ALA A O 1
ATOM 723 N N . GLU A 1 94 ? 3.286 2.526 -3.160 1.00 93.81 94 GLU A N 1
ATOM 724 C CA . GLU A 1 94 ? 2.291 2.555 -4.228 1.00 93.81 94 GLU A CA 1
ATOM 725 C C . GLU A 1 94 ? 2.142 3.967 -4.813 1.00 93.81 94 GLU A C 1
ATOM 727 O O . GLU A 1 94 ? 2.119 4.126 -6.037 1.00 93.81 94 GLU A O 1
ATOM 732 N N . ALA A 1 95 ? 2.096 5.000 -3.966 1.00 93.12 95 ALA A N 1
ATOM 733 C CA . ALA A 1 95 ? 2.087 6.390 -4.416 1.00 93.12 95 ALA A CA 1
ATOM 734 C C . ALA A 1 95 ? 3.350 6.720 -5.229 1.00 93.12 95 ALA A C 1
ATOM 736 O O . ALA A 1 95 ? 3.247 7.226 -6.346 1.00 93.12 95 ALA A O 1
ATOM 737 N N . ALA A 1 96 ? 4.530 6.333 -4.735 1.00 94.31 96 ALA A N 1
ATOM 738 C CA . ALA A 1 96 ? 5.793 6.543 -5.438 1.00 94.31 96 ALA A CA 1
ATOM 739 C C . ALA A 1 96 ? 5.875 5.767 -6.772 1.00 94.31 96 ALA A C 1
ATOM 741 O O . ALA A 1 96 ? 6.400 6.294 -7.757 1.00 94.31 96 ALA A O 1
ATOM 742 N N . CYS A 1 97 ? 5.316 4.550 -6.834 1.00 95.69 97 CYS A N 1
ATOM 743 C CA . CYS A 1 97 ? 5.156 3.760 -8.064 1.00 95.69 97 CYS A CA 1
ATOM 744 C C . CYS A 1 97 ? 4.275 4.507 -9.075 1.00 95.69 97 CYS A C 1
ATOM 746 O O . CYS A 1 97 ? 4.663 4.686 -10.230 1.00 95.69 97 CYS A O 1
ATOM 748 N N . LYS A 1 98 ? 3.107 4.999 -8.643 1.00 94.94 98 LYS A N 1
ATOM 749 C CA . LYS A 1 98 ? 2.188 5.771 -9.496 1.00 94.94 98 LYS A CA 1
ATOM 750 C C . LYS A 1 98 ? 2.860 7.031 -10.037 1.00 94.94 98 LYS A C 1
ATOM 752 O O . LYS A 1 98 ? 2.826 7.254 -11.243 1.00 94.94 98 LYS A O 1
ATOM 757 N N . GLU A 1 99 ? 3.515 7.808 -9.179 1.00 95.12 99 GLU A N 1
ATOM 758 C CA . GLU A 1 99 ? 4.244 9.015 -9.579 1.00 95.12 99 GLU A CA 1
ATOM 759 C C . GLU A 1 99 ? 5.371 8.722 -10.570 1.00 95.12 99 GLU A C 1
ATOM 761 O O . GLU A 1 99 ? 5.540 9.461 -11.536 1.00 95.12 99 GLU A O 1
ATOM 766 N N . PHE A 1 100 ? 6.119 7.632 -10.372 1.00 96.44 100 PHE A N 1
ATOM 767 C CA . PHE A 1 100 ? 7.176 7.222 -11.293 1.00 96.44 100 PHE A CA 1
ATOM 768 C C . PHE A 1 100 ? 6.647 7.013 -12.715 1.00 96.44 100 PHE A C 1
ATOM 770 O O . PHE A 1 100 ? 7.219 7.538 -13.667 1.00 96.44 100 PHE A O 1
ATOM 777 N N . PHE A 1 101 ? 5.515 6.324 -12.863 1.00 95.50 101 PHE A N 1
ATOM 778 C CA . PHE A 1 101 ? 4.898 6.104 -14.173 1.00 95.50 101 PHE A CA 1
ATOM 779 C C . PHE A 1 101 ? 4.219 7.342 -14.773 1.00 95.50 101 PHE A C 1
ATOM 781 O O . PHE A 1 101 ? 3.855 7.311 -15.947 1.00 95.50 101 PHE A O 1
ATOM 788 N N . LEU A 1 102 ? 4.047 8.413 -13.996 1.00 95.25 102 LEU A N 1
ATOM 789 C CA . LEU A 1 102 ? 3.538 9.704 -14.466 1.00 95.25 102 LEU A CA 1
ATOM 790 C C . LEU A 1 102 ? 4.653 10.678 -14.867 1.00 95.25 102 LEU A C 1
ATOM 792 O O . LEU A 1 102 ? 4.354 11.763 -15.363 1.00 95.25 102 LEU A O 1
ATOM 796 N N . LEU A 1 103 ? 5.925 10.322 -14.664 1.00 94.75 103 LEU A N 1
ATOM 797 C CA . LEU A 1 103 ? 7.044 11.160 -15.085 1.00 94.75 103 LEU A CA 1
ATOM 798 C C . LEU A 1 103 ? 7.005 11.387 -16.596 1.00 94.75 103 LEU A C 1
ATOM 800 O O . LEU A 1 103 ? 6.831 10.442 -17.366 1.00 94.75 103 LEU A O 1
ATOM 804 N N . GLU A 1 104 ? 7.283 12.621 -17.025 1.00 90.94 104 GLU A N 1
ATOM 805 C CA . GLU A 1 104 ? 7.390 12.952 -18.451 1.00 90.94 104 GLU A CA 1
ATOM 806 C C . GLU A 1 104 ? 8.361 12.016 -19.161 1.00 90.94 104 GLU A C 1
ATOM 808 O O . GLU A 1 104 ? 8.064 11.555 -20.254 1.00 90.94 104 GLU A O 1
ATOM 813 N N . GLY A 1 105 ? 9.465 11.639 -18.507 1.00 89.56 105 GLY A N 1
ATOM 814 C CA . GLY A 1 105 ? 10.437 10.729 -19.099 1.00 89.56 105 GLY A CA 1
ATOM 815 C C . GLY A 1 105 ? 9.915 9.327 -19.409 1.00 89.56 105 GLY A C 1
ATOM 816 O O . GLY A 1 105 ? 10.388 8.706 -20.363 1.00 89.56 105 GLY A O 1
ATOM 817 N N . MET A 1 106 ? 8.900 8.864 -18.674 1.00 92.06 106 MET A N 1
ATOM 818 C CA . MET A 1 106 ? 8.191 7.625 -18.995 1.00 92.06 106 MET A CA 1
ATOM 819 C C . MET A 1 106 ? 7.325 7.784 -20.247 1.00 92.06 106 MET A C 1
ATOM 821 O O . MET A 1 106 ? 7.277 6.885 -21.080 1.00 92.06 106 MET A O 1
ATOM 825 N N . ALA A 1 107 ? 6.686 8.943 -20.416 1.00 89.38 107 ALA A N 1
ATOM 826 C CA . ALA A 1 107 ? 5.854 9.242 -21.579 1.00 89.38 107 ALA A CA 1
ATOM 827 C C . ALA A 1 107 ? 6.666 9.630 -22.833 1.00 89.38 107 ALA A C 1
ATOM 829 O O . ALA A 1 107 ? 6.215 9.400 -23.955 1.00 89.38 107 ALA A O 1
ATOM 830 N N . THR A 1 108 ? 7.857 10.214 -22.677 1.00 89.56 108 THR A N 1
ATOM 831 C CA . THR A 1 108 ? 8.657 10.754 -23.785 1.00 89.56 108 THR A CA 1
ATOM 832 C C . THR A 1 108 ? 9.756 9.802 -24.237 1.00 89.56 108 THR A C 1
ATOM 834 O O . THR A 1 108 ? 9.744 9.391 -25.389 1.00 89.56 108 THR A O 1
ATOM 837 N N . TRP A 1 109 ? 10.707 9.425 -23.382 1.00 88.94 109 TRP A N 1
ATOM 838 C CA . TRP A 1 109 ? 11.857 8.607 -23.800 1.00 88.94 109 TRP A CA 1
ATOM 839 C C . TRP A 1 109 ? 11.581 7.109 -23.694 1.00 88.94 109 TRP A C 1
ATOM 841 O O . TRP A 1 109 ? 12.000 6.352 -24.562 1.00 88.94 109 TRP A O 1
ATOM 851 N N . MET A 1 110 ? 10.845 6.694 -22.664 1.00 90.50 110 MET A N 1
ATOM 852 C CA . MET A 1 110 ? 10.570 5.285 -22.352 1.00 90.50 110 MET A CA 1
ATOM 853 C C . MET A 1 110 ? 9.219 4.775 -22.881 1.00 90.50 110 MET A C 1
ATOM 855 O O . MET A 1 110 ? 8.784 3.693 -22.490 1.00 90.50 110 MET A O 1
ATOM 859 N N . ASN A 1 111 ? 8.545 5.522 -23.764 1.00 89.88 111 ASN A N 1
ATOM 860 C CA . ASN A 1 111 ? 7.323 5.023 -24.397 1.00 89.88 111 ASN A CA 1
ATOM 861 C C . ASN A 1 111 ? 7.618 3.873 -25.372 1.00 89.88 111 ASN A C 1
ATOM 863 O O . ASN A 1 111 ? 8.711 3.778 -25.936 1.00 89.88 111 ASN A O 1
ATOM 867 N N . ASP A 1 112 ? 6.606 3.039 -25.614 1.00 88.62 112 ASP A N 1
ATOM 868 C CA . ASP A 1 112 ? 6.754 1.831 -26.430 1.00 88.62 112 ASP A CA 1
ATOM 869 C C . ASP A 1 112 ? 7.233 2.142 -27.861 1.00 88.62 112 ASP A C 1
ATOM 871 O O . ASP A 1 112 ? 8.086 1.432 -28.388 1.00 88.62 112 ASP A O 1
ATOM 875 N N . TYR A 1 113 ? 6.786 3.252 -28.470 1.00 89.94 113 TYR A N 1
ATOM 876 C CA . TYR A 1 113 ? 7.190 3.632 -29.831 1.00 89.94 113 TYR A CA 1
ATOM 877 C C . TYR A 1 113 ? 8.705 3.853 -29.956 1.00 89.94 113 TYR A C 1
ATOM 879 O O . TYR A 1 113 ? 9.314 3.377 -30.922 1.00 89.94 113 TYR A O 1
ATOM 887 N N . ASN A 1 114 ? 9.302 4.567 -28.996 1.00 90.19 114 ASN A N 1
ATOM 888 C CA . ASN A 1 114 ? 10.734 4.864 -28.976 1.00 90.19 114 ASN A CA 1
ATOM 889 C C . ASN A 1 114 ? 11.562 3.630 -28.608 1.00 90.19 114 ASN A C 1
ATOM 891 O O . ASN A 1 114 ? 12.584 3.382 -29.249 1.00 90.19 114 ASN A O 1
ATOM 895 N N . VAL A 1 115 ? 11.096 2.833 -27.639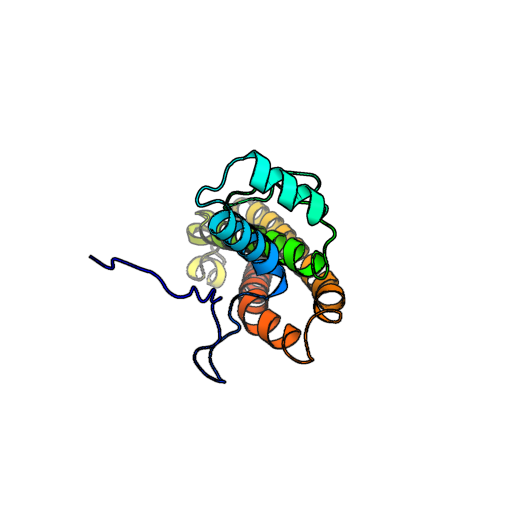 1.00 87.69 115 VAL A N 1
ATOM 896 C CA . VAL A 1 115 ? 11.755 1.586 -27.212 1.00 87.69 115 VAL A CA 1
ATOM 897 C C . VAL A 1 115 ? 11.814 0.565 -28.342 1.00 87.69 115 VAL A C 1
ATOM 899 O O . VAL A 1 115 ? 12.887 0.038 -28.621 1.00 87.69 115 VAL A O 1
ATOM 902 N N . GLU A 1 116 ? 10.713 0.337 -29.056 1.00 88.31 116 GLU A N 1
ATOM 903 C CA . GLU A 1 116 ? 10.666 -0.611 -30.179 1.00 88.31 116 GLU A CA 1
ATOM 904 C C . GLU A 1 116 ? 11.608 -0.247 -31.335 1.00 88.31 116 GLU A C 1
ATOM 906 O O . GLU A 1 116 ? 12.053 -1.123 -32.075 1.00 88.31 116 GLU A O 1
ATOM 911 N N . ARG A 1 117 ? 11.886 1.047 -31.522 1.00 86.75 117 ARG A N 1
ATOM 912 C CA . ARG A 1 117 ? 12.679 1.568 -32.649 1.00 86.75 117 ARG A CA 1
ATOM 913 C C . ARG A 1 117 ? 14.114 1.913 -32.274 1.00 86.75 117 ARG A C 1
ATOM 915 O O . ARG A 1 117 ? 14.873 2.329 -33.144 1.00 86.75 117 ARG A O 1
ATOM 922 N N . GLY A 1 118 ? 14.475 1.783 -30.997 1.00 83.50 118 GLY A N 1
ATOM 923 C CA . GLY A 1 118 ? 15.771 2.226 -30.488 1.00 83.50 118 GLY A CA 1
ATOM 924 C C . GLY A 1 118 ? 15.975 3.743 -30.580 1.00 83.50 118 GLY A C 1
ATOM 925 O O . GLY A 1 118 ? 17.108 4.211 -30.582 1.00 83.50 118 GLY A O 1
ATOM 926 N N . PHE A 1 119 ? 14.901 4.537 -30.663 1.00 85.19 119 PHE A N 1
ATOM 927 C CA . PHE A 1 119 ? 14.972 6.003 -30.721 1.00 85.19 119 PHE A CA 1
ATOM 928 C C . PHE A 1 119 ? 15.134 6.591 -29.326 1.00 85.19 119 PHE A C 1
ATOM 930 O O . PHE A 1 119 ? 14.251 7.277 -28.807 1.00 85.19 119 PHE A O 1
ATOM 937 N N . ILE A 1 120 ? 16.256 6.267 -28.687 1.00 85.25 120 ILE A N 1
ATOM 938 C CA . ILE A 1 120 ? 16.453 6.568 -27.279 1.00 85.25 120 ILE A CA 1
ATOM 939 C C . ILE A 1 120 ? 17.832 7.155 -27.028 1.00 85.25 120 ILE A C 1
ATOM 941 O O . ILE A 1 120 ? 18.840 6.678 -27.534 1.00 85.25 120 ILE A O 1
ATOM 945 N N . ASN A 1 121 ? 17.863 8.196 -26.198 1.00 85.19 121 ASN A N 1
ATOM 946 C CA . ASN A 1 121 ? 19.089 8.746 -25.649 1.00 85.19 121 ASN A CA 1
ATOM 947 C C . ASN A 1 121 ? 19.314 8.167 -24.237 1.00 85.19 121 ASN A C 1
ATOM 949 O O . ASN A 1 121 ? 18.551 8.514 -23.324 1.00 85.19 121 ASN A O 1
ATOM 953 N N . PRO A 1 122 ? 20.356 7.338 -24.027 1.00 87.31 122 PRO A N 1
ATOM 954 C CA . PRO A 1 122 ? 20.628 6.701 -22.740 1.00 87.31 122 PRO A CA 1
ATOM 955 C C . PRO A 1 122 ? 20.756 7.679 -21.567 1.00 87.31 122 PRO A C 1
ATOM 957 O O . PRO A 1 122 ? 20.331 7.349 -20.464 1.00 87.31 122 PRO A O 1
ATOM 960 N N . ILE A 1 123 ? 21.242 8.907 -21.794 1.00 89.12 123 ILE A N 1
ATOM 961 C CA . ILE A 1 123 ? 21.410 9.925 -20.739 1.00 89.12 123 ILE A CA 1
ATOM 962 C C . ILE A 1 123 ? 20.075 10.264 -20.056 1.00 89.12 123 ILE A C 1
ATOM 964 O O . ILE A 1 123 ? 20.045 10.560 -18.863 1.00 89.12 123 ILE A O 1
ATOM 968 N N . HIS A 1 124 ? 18.959 10.207 -20.789 1.00 90.38 124 HIS A N 1
ATOM 969 C CA . HIS A 1 124 ? 17.632 10.472 -20.226 1.00 90.38 124 HIS A CA 1
ATOM 970 C C . HIS A 1 124 ? 16.992 9.235 -19.583 1.00 90.38 124 HIS A C 1
ATOM 972 O O . HIS A 1 124 ? 16.099 9.377 -18.749 1.00 90.38 124 HIS A O 1
ATOM 978 N N . VAL A 1 125 ? 17.455 8.032 -19.934 1.00 92.12 125 VAL A N 1
ATOM 979 C CA . VAL A 1 125 ? 16.928 6.764 -19.410 1.00 92.12 125 VAL A CA 1
ATOM 980 C C . VAL A 1 125 ? 17.671 6.297 -18.164 1.00 92.12 125 VAL A C 1
ATOM 982 O O . VAL A 1 125 ? 17.040 5.745 -17.268 1.00 92.12 125 VAL A O 1
ATOM 985 N N . GLU A 1 126 ? 18.973 6.562 -18.050 1.00 93.69 126 GLU A N 1
ATOM 986 C CA . GLU A 1 126 ? 19.780 6.182 -16.881 1.00 93.69 126 GLU A CA 1
ATOM 987 C C . GLU A 1 126 ? 19.156 6.646 -15.540 1.00 93.69 126 GLU A C 1
ATOM 989 O O . GLU A 1 126 ? 19.018 5.817 -14.636 1.00 93.69 126 GLU A O 1
ATOM 994 N N . PRO A 1 127 ? 18.668 7.897 -15.382 1.00 94.56 127 PRO A N 1
ATOM 995 C CA . PRO A 1 127 ? 17.991 8.315 -14.150 1.00 94.56 127 PRO A CA 1
ATOM 996 C C . PRO A 1 127 ? 16.673 7.572 -13.881 1.00 94.56 127 PRO A C 1
ATOM 998 O O . PRO A 1 127 ? 16.338 7.303 -12.724 1.00 94.56 127 PRO A O 1
ATOM 1001 N N . LEU A 1 128 ? 15.919 7.235 -14.935 1.00 95.19 128 LEU A N 1
ATOM 1002 C CA . LEU A 1 128 ? 14.667 6.479 -14.822 1.00 95.19 128 LEU A CA 1
ATOM 1003 C C . LEU A 1 128 ? 14.940 5.037 -14.388 1.00 95.19 128 LEU A C 1
ATOM 1005 O O . LEU A 1 128 ? 14.233 4.522 -13.524 1.00 95.19 128 LEU A O 1
ATOM 1009 N N . LEU A 1 129 ? 15.995 4.422 -14.931 1.00 95.69 129 LEU A N 1
ATOM 1010 C CA . LEU A 1 129 ? 16.458 3.090 -14.553 1.00 95.69 129 LEU A CA 1
ATOM 1011 C C . LEU A 1 129 ? 16.822 3.032 -13.065 1.00 95.69 129 LEU A C 1
ATOM 1013 O O . LEU A 1 129 ? 16.302 2.181 -12.347 1.00 95.69 129 LEU A O 1
ATOM 1017 N N . ILE A 1 130 ? 17.650 3.968 -12.589 1.00 96.44 130 ILE A N 1
ATOM 1018 C CA . ILE A 1 130 ? 18.071 4.034 -11.179 1.00 96.44 130 ILE A CA 1
ATOM 1019 C C . ILE A 1 130 ? 16.853 4.183 -10.259 1.00 96.44 130 ILE A C 1
ATOM 1021 O O . ILE A 1 130 ? 16.727 3.470 -9.261 1.00 96.44 130 ILE A O 1
ATOM 1025 N N . ARG A 1 131 ? 15.923 5.086 -10.601 1.00 96.69 131 ARG A N 1
ATOM 1026 C CA . ARG A 1 131 ? 14.703 5.290 -9.810 1.00 96.69 131 ARG A CA 1
ATOM 1027 C C . ARG A 1 131 ? 13.804 4.049 -9.814 1.00 96.69 131 ARG A C 1
ATOM 1029 O O . ARG A 1 131 ? 13.307 3.672 -8.756 1.00 96.69 131 ARG A O 1
ATOM 1036 N N . GLY A 1 132 ? 13.622 3.405 -10.966 1.00 97.25 132 GLY A N 1
ATOM 1037 C CA . GLY A 1 132 ? 12.844 2.171 -11.095 1.00 97.25 132 GLY A CA 1
ATOM 1038 C C . GLY A 1 132 ? 13.432 1.022 -10.272 1.00 97.25 132 GLY A C 1
ATOM 1039 O O . GLY A 1 132 ? 12.702 0.362 -9.536 1.00 97.25 132 GLY A O 1
ATOM 1040 N N . GLN A 1 133 ? 14.755 0.839 -10.313 1.00 98.00 133 GLN A N 1
ATOM 1041 C CA . GLN A 1 133 ? 15.463 -0.161 -9.506 1.00 98.00 133 GLN A CA 1
ATOM 1042 C C . GLN A 1 133 ? 15.314 0.100 -8.005 1.00 98.00 133 GLN A C 1
ATOM 1044 O O . GLN A 1 133 ? 15.055 -0.831 -7.245 1.00 98.00 133 GLN A O 1
ATOM 1049 N N . SER A 1 134 ? 15.428 1.359 -7.573 1.00 98.00 134 SER A N 1
ATOM 1050 C CA . SER A 1 134 ? 15.222 1.724 -6.170 1.00 98.00 134 SER A CA 1
ATOM 1051 C C . SER A 1 134 ? 13.799 1.408 -5.700 1.00 98.00 134 SER A C 1
ATOM 1053 O O . SER A 1 134 ? 13.637 0.879 -4.604 1.00 98.00 134 SER A O 1
ATOM 1055 N N . LEU A 1 135 ? 12.778 1.688 -6.518 1.00 97.75 135 LEU A N 1
ATOM 1056 C CA . LEU A 1 135 ? 11.391 1.342 -6.194 1.00 97.75 135 LEU A CA 1
ATOM 1057 C C . LEU A 1 135 ? 11.185 -0.173 -6.127 1.00 97.75 135 LEU A C 1
ATOM 1059 O O . LEU A 1 135 ? 10.542 -0.663 -5.202 1.00 97.75 135 LEU A O 1
ATOM 1063 N N . LEU A 1 136 ? 11.756 -0.921 -7.071 1.00 97.31 136 LEU A N 1
ATOM 1064 C CA . LEU A 1 136 ? 11.659 -2.378 -7.092 1.00 97.31 136 LEU A CA 1
ATOM 1065 C C . LEU A 1 136 ? 12.287 -3.005 -5.835 1.00 97.31 136 LEU A C 1
ATOM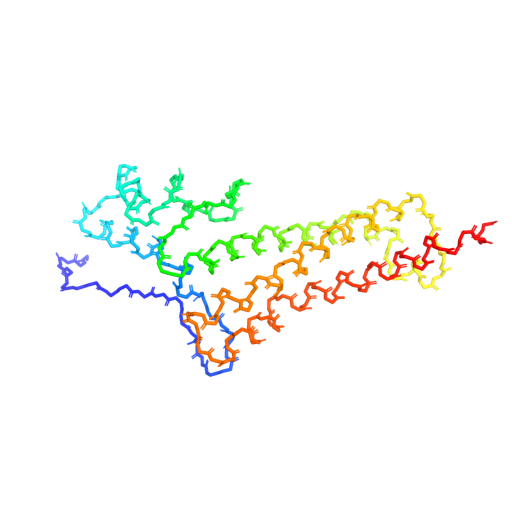 1067 O O . LEU A 1 136 ? 11.691 -3.888 -5.221 1.00 97.31 136 LEU A O 1
ATOM 1071 N N . GLN A 1 137 ? 13.435 -2.486 -5.384 1.00 97.19 137 GLN A N 1
ATOM 1072 C CA . GLN A 1 137 ? 14.049 -2.890 -4.115 1.00 97.19 137 GLN A CA 1
ATOM 1073 C C . GLN A 1 137 ? 13.132 -2.628 -2.913 1.00 97.19 137 GLN A C 1
ATOM 1075 O O . GLN A 1 137 ? 13.034 -3.482 -2.033 1.00 97.19 137 GLN A O 1
ATOM 1080 N N . THR A 1 138 ? 12.431 -1.487 -2.876 1.00 96.31 138 THR A N 1
ATOM 1081 C CA . THR A 1 138 ? 11.435 -1.205 -1.829 1.00 96.31 138 THR A CA 1
ATOM 1082 C C . THR A 1 138 ? 10.332 -2.263 -1.812 1.00 96.31 138 THR A C 1
ATOM 1084 O O . THR A 1 138 ? 10.024 -2.799 -0.749 1.00 96.31 138 THR A O 1
ATOM 1087 N N . PHE A 1 139 ? 9.772 -2.618 -2.971 1.00 96.38 139 PHE A N 1
ATOM 1088 C CA . PHE A 1 139 ? 8.719 -3.633 -3.043 1.00 96.38 139 PHE A CA 1
ATOM 1089 C C . PHE A 1 139 ? 9.201 -5.034 -2.651 1.00 96.38 139 PHE A C 1
ATOM 1091 O O . PHE A 1 139 ? 8.501 -5.719 -1.907 1.00 96.38 139 PHE A O 1
ATOM 1098 N N . HIS A 1 140 ? 10.397 -5.454 -3.067 1.00 94.94 140 HIS A N 1
ATOM 1099 C CA . HIS A 1 140 ? 10.939 -6.752 -2.650 1.00 94.94 140 HIS A CA 1
ATOM 1100 C C . HIS A 1 140 ? 11.224 -6.808 -1.145 1.00 94.94 140 HIS A C 1
ATOM 1102 O O . HIS A 1 140 ? 10.872 -7.786 -0.490 1.00 94.94 140 HIS A O 1
ATOM 1108 N N . ALA A 1 141 ? 11.769 -5.734 -0.563 1.00 94.69 141 ALA A N 1
ATOM 1109 C CA . ALA A 1 141 ? 11.960 -5.652 0.886 1.00 94.69 141 ALA A CA 1
ATOM 1110 C C . ALA A 1 141 ? 10.628 -5.751 1.651 1.00 94.69 141 ALA A C 1
ATOM 1112 O O . ALA A 1 141 ? 10.576 -6.277 2.763 1.00 94.69 141 ALA A O 1
ATOM 1113 N N . MET A 1 142 ? 9.532 -5.261 1.069 1.00 94.44 142 MET A N 1
ATOM 1114 C CA . MET A 1 142 ? 8.197 -5.448 1.631 1.00 94.44 142 MET A CA 1
ATOM 1115 C C . MET A 1 142 ? 7.682 -6.883 1.487 1.00 94.44 142 MET A C 1
ATOM 1117 O O . MET A 1 142 ? 7.071 -7.391 2.426 1.00 94.44 142 MET A O 1
ATOM 1121 N N . GLU A 1 143 ? 7.923 -7.546 0.351 1.00 92.00 143 GLU A N 1
ATOM 1122 C CA . GLU A 1 143 ? 7.560 -8.957 0.151 1.00 92.00 143 GLU A CA 1
ATOM 1123 C C . GLU A 1 143 ? 8.200 -9.866 1.202 1.00 92.00 143 GLU A C 1
ATOM 1125 O O . GLU A 1 143 ? 7.530 -10.755 1.730 1.00 92.00 143 GLU A O 1
ATOM 1130 N N . GLU A 1 144 ? 9.459 -9.607 1.559 1.00 92.19 144 GLU A N 1
ATOM 1131 C CA . GLU A 1 144 ? 10.169 -10.349 2.605 1.00 92.19 144 GLU A CA 1
ATOM 1132 C C . GLU A 1 144 ? 9.506 -10.200 3.986 1.00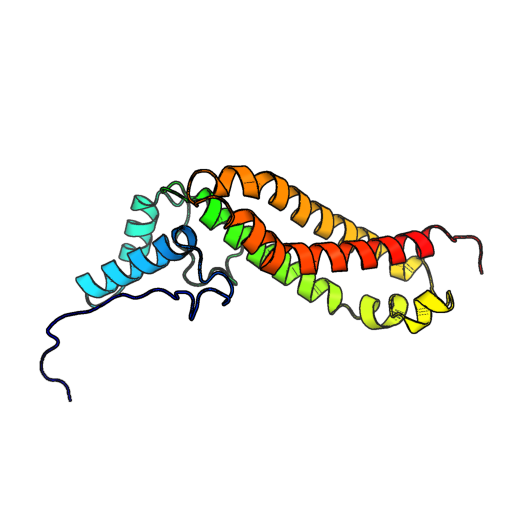 92.19 144 GLU A C 1
ATOM 1134 O O . GLU A 1 144 ? 9.427 -11.162 4.751 1.00 92.19 144 GLU A O 1
ATOM 1139 N N . LYS A 1 145 ? 8.979 -9.009 4.302 1.00 93.31 145 LYS A N 1
ATOM 1140 C CA . LYS A 1 145 ? 8.275 -8.725 5.569 1.00 93.31 145 LYS A CA 1
ATOM 1141 C C . LYS A 1 145 ? 6.829 -9.228 5.583 1.00 93.31 145 LYS A C 1
ATOM 1143 O O . LYS A 1 145 ? 6.241 -9.373 6.660 1.00 93.31 145 LYS A O 1
ATOM 1148 N N . LEU A 1 146 ? 6.228 -9.434 4.410 1.00 92.25 146 LEU A N 1
ATOM 1149 C CA . LEU A 1 146 ? 4.804 -9.737 4.267 1.00 92.25 146 LEU A CA 1
ATOM 1150 C C . LEU A 1 146 ? 4.449 -11.052 4.958 1.00 92.25 146 LEU A C 1
ATOM 1152 O O . LEU A 1 146 ? 3.508 -11.091 5.749 1.00 92.25 146 LEU A O 1
ATOM 1156 N N . HIS A 1 147 ? 5.237 -12.099 4.704 1.00 90.56 147 HIS A N 1
ATOM 1157 C CA . HIS A 1 147 ? 4.949 -13.439 5.204 1.00 90.56 147 HIS A CA 1
ATOM 1158 C C . HIS A 1 147 ? 4.918 -13.486 6.736 1.00 90.56 147 HIS A C 1
ATOM 1160 O O . HIS A 1 147 ? 3.922 -13.907 7.324 1.00 90.56 147 HIS A O 1
ATOM 1166 N N . SER A 1 148 ? 5.969 -12.980 7.390 1.00 90.69 148 SER A N 1
ATOM 1167 C CA . SER A 1 148 ? 6.049 -12.949 8.856 1.00 90.69 148 SER A CA 1
ATOM 1168 C C . SER A 1 148 ? 4.960 -12.075 9.478 1.00 90.69 148 SER A C 1
ATOM 1170 O O . SER A 1 148 ? 4.411 -12.428 10.515 1.00 90.69 148 SER A O 1
ATOM 1172 N N . SER A 1 149 ? 4.591 -10.967 8.831 1.00 92.62 149 SER A N 1
ATOM 1173 C CA . SER A 1 149 ? 3.539 -10.079 9.337 1.00 92.62 149 SER A CA 1
ATOM 1174 C C . SER A 1 149 ? 2.138 -10.689 9.216 1.00 92.62 149 SER A C 1
ATOM 1176 O O . SER A 1 149 ? 1.295 -10.456 10.079 1.00 92.62 149 SER A O 1
ATOM 1178 N N . PHE A 1 150 ? 1.867 -11.443 8.146 1.00 92.81 150 PHE A N 1
ATOM 1179 C CA . PHE A 1 150 ? 0.540 -11.995 7.866 1.00 92.81 150 PHE A CA 1
ATOM 1180 C C . PHE A 1 150 ? 0.297 -13.330 8.572 1.00 92.81 150 PHE A C 1
ATOM 1182 O O . PHE A 1 150 ? -0.836 -13.579 8.986 1.00 92.81 150 PHE A O 1
ATOM 1189 N N . ALA A 1 151 ? 1.329 -14.163 8.737 1.00 90.50 151 ALA A N 1
ATOM 1190 C CA . ALA A 1 151 ? 1.206 -15.502 9.314 1.00 90.50 151 ALA A CA 1
ATOM 1191 C C . ALA A 1 151 ? 0.628 -15.504 10.739 1.00 90.50 151 ALA A C 1
ATOM 1193 O O . ALA A 1 151 ? -0.149 -16.391 11.087 1.00 90.50 151 ALA A O 1
ATOM 1194 N N . ASP A 1 152 ? 0.956 -14.488 11.540 1.00 85.56 152 ASP A N 1
ATOM 1195 C CA . ASP A 1 152 ? 0.513 -14.390 12.936 1.00 85.56 152 ASP A CA 1
ATOM 1196 C C . ASP A 1 152 ? -0.944 -13.923 13.085 1.00 85.56 152 ASP A C 1
ATOM 1198 O O . ASP A 1 152 ? -1.520 -14.010 14.172 1.00 85.56 152 ASP A O 1
ATOM 1202 N N . VAL A 1 153 ? -1.539 -13.377 12.019 1.00 90.69 153 VAL A N 1
ATOM 1203 C CA . VAL A 1 153 ? -2.794 -12.615 12.113 1.00 90.69 153 VAL A CA 1
ATOM 1204 C C . VAL A 1 153 ? -3.884 -13.136 11.186 1.00 90.69 153 VAL A C 1
ATOM 1206 O O . VAL A 1 153 ? -5.068 -13.047 11.516 1.00 90.69 153 VAL A O 1
ATOM 1209 N N . PHE A 1 154 ? -3.510 -13.681 10.032 1.00 90.75 154 PHE A N 1
ATOM 1210 C CA . PHE A 1 154 ? -4.452 -14.111 9.011 1.00 90.75 154 PHE A CA 1
ATOM 1211 C C . PHE A 1 154 ? -4.386 -15.608 8.752 1.00 90.75 154 PHE A C 1
ATOM 1213 O O . PHE A 1 154 ? -3.357 -16.263 8.892 1.00 90.75 154 PHE A O 1
ATOM 1220 N N . VAL A 1 155 ? -5.522 -16.144 8.311 1.00 88.94 155 VAL A N 1
ATOM 1221 C CA . VAL A 1 155 ? -5.607 -17.515 7.815 1.00 88.94 155 VAL A CA 1
ATOM 1222 C C . VAL A 1 155 ? -4.852 -17.671 6.494 1.00 88.94 155 VAL A C 1
ATOM 1224 O O . VAL A 1 155 ? -4.629 -16.712 5.747 1.00 88.94 155 VAL A O 1
ATOM 1227 N N . THR A 1 156 ? -4.501 -18.914 6.179 1.00 87.69 156 THR A N 1
ATOM 1228 C CA . THR A 1 156 ? -3.831 -19.280 4.929 1.00 87.69 156 THR A CA 1
ATOM 1229 C C . THR A 1 156 ? -4.598 -18.766 3.707 1.00 87.69 156 THR A C 1
ATOM 1231 O O . THR A 1 156 ? -5.818 -18.907 3.637 1.00 87.69 156 THR A O 1
ATOM 1234 N N . GLY A 1 157 ? -3.881 -18.209 2.729 1.00 87.38 157 GLY A N 1
ATOM 1235 C CA . GLY A 1 157 ? -4.446 -17.711 1.468 1.00 87.38 157 GLY A CA 1
ATOM 1236 C C . GLY A 1 157 ? -4.693 -16.198 1.419 1.00 87.38 157 GLY A C 1
ATOM 1237 O O . GLY A 1 157 ? -4.615 -15.617 0.337 1.00 87.38 157 GLY A O 1
ATOM 1238 N N . VAL A 1 158 ? -4.888 -15.528 2.565 1.00 90.06 158 VAL A N 1
ATOM 1239 C CA . VAL A 1 158 ? -5.049 -14.057 2.604 1.00 90.06 158 VAL A CA 1
ATOM 1240 C C . VAL A 1 158 ? -3.805 -13.359 2.061 1.00 90.06 158 VAL A C 1
ATOM 1242 O O . VAL A 1 158 ? -3.914 -12.438 1.259 1.00 90.06 158 VAL A O 1
ATOM 1245 N N . GLU A 1 159 ? -2.621 -13.832 2.449 1.00 92.00 159 GLU A N 1
ATOM 1246 C CA . GLU A 1 159 ? -1.350 -13.288 1.969 1.00 92.00 159 GLU A CA 1
ATOM 1247 C C . GLU A 1 159 ? -1.223 -13.403 0.442 1.00 92.00 159 GLU A C 1
ATOM 1249 O O . GLU A 1 159 ? -0.914 -12.420 -0.231 1.00 92.00 159 GLU A O 1
ATOM 1254 N N . SER A 1 160 ? -1.494 -14.590 -0.116 1.00 92.44 160 SER A N 1
ATOM 1255 C CA . SER A 1 160 ? -1.372 -14.830 -1.557 1.00 92.44 160 SER A CA 1
ATOM 1256 C C . SER A 1 160 ? -2.354 -13.987 -2.361 1.00 92.44 160 SER A C 1
ATOM 1258 O O . SER A 1 160 ? -1.997 -13.459 -3.413 1.00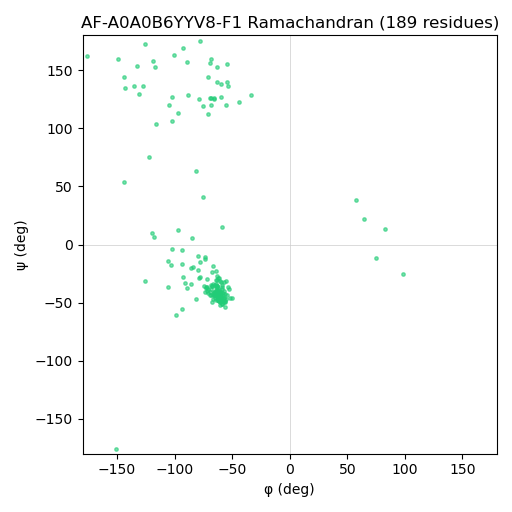 92.44 160 SER A O 1
ATOM 1260 N N . GLU A 1 161 ? -3.580 -13.833 -1.858 1.00 91.88 161 GLU A N 1
ATOM 1261 C CA . GLU A 1 161 ? -4.583 -12.997 -2.503 1.00 91.88 161 GLU A CA 1
ATOM 1262 C C . GLU A 1 161 ? -4.187 -11.522 -2.438 1.00 91.88 161 GLU A C 1
ATOM 1264 O O . GLU A 1 161 ? -4.169 -10.850 -3.467 1.00 91.88 161 GLU A O 1
ATOM 1269 N N . TRP A 1 162 ? -3.813 -11.026 -1.255 1.00 92.88 162 TRP A N 1
ATOM 1270 C CA . TRP A 1 162 ? -3.398 -9.637 -1.072 1.00 92.88 162 TRP A CA 1
ATOM 1271 C C . TRP A 1 162 ? -2.225 -9.289 -1.988 1.00 92.88 162 TRP A C 1
ATOM 1273 O O . TRP A 1 162 ? -2.260 -8.285 -2.701 1.00 92.88 162 TRP A O 1
ATOM 1283 N N . ARG A 1 163 ? -1.220 -10.171 -2.040 1.00 93.69 163 ARG A N 1
ATOM 1284 C CA . ARG A 1 163 ? -0.066 -10.026 -2.925 1.00 93.69 163 ARG A CA 1
ATOM 1285 C C . ARG A 1 163 ? -0.496 -9.964 -4.389 1.00 93.69 163 ARG A C 1
ATOM 1287 O O . ARG A 1 163 ? -0.122 -9.026 -5.087 1.00 93.69 163 ARG A O 1
ATOM 1294 N N . GLY A 1 164 ? -1.305 -10.922 -4.840 1.00 93.44 164 GLY A N 1
ATOM 1295 C CA . GLY A 1 164 ? -1.745 -11.004 -6.232 1.00 93.44 164 GLY A CA 1
ATOM 1296 C C . GLY A 1 164 ? -2.586 -9.808 -6.684 1.00 93.44 164 GLY A C 1
ATOM 1297 O O . GLY A 1 164 ? -2.461 -9.374 -7.830 1.00 93.44 164 GLY A O 1
ATOM 1298 N N . VAL A 1 165 ? -3.413 -9.263 -5.788 1.00 91.69 165 VAL A N 1
ATOM 1299 C CA . VAL A 1 165 ? -4.315 -8.141 -6.083 1.00 91.69 165 VAL A CA 1
ATOM 1300 C C . VAL A 1 165 ? -3.594 -6.796 -6.025 1.00 91.69 165 VAL A C 1
ATOM 1302 O O . VAL A 1 165 ? -3.762 -5.987 -6.934 1.00 91.69 165 VAL A O 1
ATOM 1305 N N . PHE A 1 166 ? -2.805 -6.539 -4.980 1.00 91.75 166 PHE A N 1
ATOM 1306 C CA . PHE A 1 166 ? -2.287 -5.194 -4.704 1.00 91.75 166 PHE A CA 1
ATOM 1307 C C . PHE A 1 166 ? -0.806 -5.025 -5.045 1.00 91.75 166 PHE A C 1
ATOM 1309 O O . PHE A 1 166 ? -0.405 -3.975 -5.542 1.00 91.75 166 PHE A O 1
ATOM 1316 N N . LEU A 1 167 ? 0.012 -6.054 -4.815 1.00 93.44 167 LEU A N 1
ATOM 1317 C CA . LEU A 1 167 ? 1.467 -5.941 -4.902 1.00 93.44 167 LEU A CA 1
ATOM 1318 C C . LEU A 1 167 ? 2.000 -6.335 -6.284 1.00 93.44 167 LEU A C 1
ATOM 1320 O O . LEU A 1 167 ? 2.646 -5.544 -6.974 1.00 93.44 167 LEU A O 1
ATOM 1324 N N . SER A 1 168 ? 1.673 -7.552 -6.724 1.00 94.62 168 SER A N 1
ATOM 1325 C CA . SER A 1 168 ? 2.176 -8.149 -7.962 1.00 94.62 168 SER A CA 1
ATOM 1326 C C . SER A 1 168 ? 1.901 -7.327 -9.230 1.00 94.62 168 SER A C 1
ATOM 1328 O O . SER A 1 168 ? 2.716 -7.400 -10.151 1.00 94.62 168 SER A O 1
ATOM 1330 N N . PRO A 1 169 ? 0.797 -6.562 -9.367 1.00 93.94 169 PRO A N 1
ATOM 1331 C CA . PRO A 1 169 ? 0.603 -5.710 -10.539 1.00 93.94 169 PRO A CA 1
ATOM 1332 C C . PRO A 1 169 ? 1.634 -4.578 -10.664 1.00 93.94 169 PRO A C 1
ATOM 1334 O O . PRO A 1 169 ? 2.169 -4.391 -11.756 1.00 93.94 169 PRO A O 1
ATOM 1337 N N . CYS A 1 170 ? 1.946 -3.841 -9.585 1.00 93.69 170 CYS A N 1
ATOM 1338 C CA . CYS A 1 170 ? 2.964 -2.777 -9.648 1.00 93.69 170 CYS A CA 1
ATOM 1339 C C . CYS A 1 170 ? 4.371 -3.378 -9.789 1.00 93.69 170 CYS A C 1
ATOM 1341 O O . CYS A 1 170 ? 5.127 -2.894 -10.627 1.00 93.69 170 CYS A O 1
ATOM 1343 N N . VAL A 1 171 ? 4.693 -4.464 -9.068 1.00 96.38 171 VAL A N 1
ATOM 1344 C CA . VAL A 1 171 ? 6.003 -5.141 -9.176 1.00 96.38 171 VAL A CA 1
ATOM 1345 C C . VAL A 1 171 ? 6.287 -5.563 -10.615 1.00 96.38 171 VAL A C 1
ATOM 1347 O O . VAL A 1 171 ? 7.268 -5.106 -11.190 1.00 96.38 171 VAL A O 1
ATOM 1350 N N . ARG A 1 172 ? 5.375 -6.307 -11.256 1.00 96.81 172 ARG A N 1
ATOM 1351 C CA . ARG A 1 172 ? 5.549 -6.737 -12.657 1.00 96.81 172 ARG A CA 1
ATOM 1352 C C . ARG A 1 172 ? 5.711 -5.569 -13.624 1.00 96.81 172 ARG A C 1
ATOM 1354 O O . ARG A 1 172 ? 6.479 -5.641 -14.577 1.00 96.81 172 ARG A O 1
ATOM 1361 N N . ARG A 1 173 ? 4.971 -4.482 -13.394 1.00 95.25 173 ARG A N 1
ATOM 1362 C CA . ARG A 1 173 ? 5.059 -3.279 -14.227 1.00 95.25 173 ARG A CA 1
ATOM 1363 C C . ARG A 1 173 ? 6.410 -2.575 -14.061 1.00 95.25 173 ARG A C 1
ATOM 1365 O O . ARG A 1 173 ? 6.941 -2.056 -15.038 1.00 95.25 173 ARG A O 1
ATOM 1372 N N . LEU A 1 174 ? 6.951 -2.535 -12.842 1.00 96.62 174 LEU A N 1
ATOM 1373 C CA . LEU A 1 174 ? 8.285 -1.999 -12.566 1.00 96.62 174 LEU A CA 1
ATOM 1374 C C . LEU A 1 174 ? 9.380 -2.888 -13.156 1.00 96.62 174 LEU A C 1
ATOM 1376 O O . LEU A 1 174 ? 10.296 -2.352 -13.768 1.00 96.62 174 LEU A O 1
ATOM 1380 N N . GLU A 1 175 ? 9.269 -4.211 -13.025 1.00 97.19 175 GLU A N 1
ATOM 1381 C CA . GLU A 1 175 ? 10.204 -5.176 -13.619 1.00 97.19 175 GLU A CA 1
ATOM 1382 C C . GLU A 1 175 ? 10.307 -4.992 -15.138 1.00 97.19 175 GLU A C 1
ATOM 1384 O O . GLU A 1 175 ? 11.411 -4.813 -15.647 1.00 97.19 175 GLU A O 1
ATOM 1389 N N . ASP A 1 176 ? 9.173 -4.927 -15.848 1.00 95.00 176 ASP A N 1
ATOM 1390 C CA . ASP A 1 176 ? 9.145 -4.677 -17.299 1.00 95.00 176 ASP A CA 1
ATOM 1391 C C . ASP A 1 176 ? 9.798 -3.333 -17.664 1.00 95.00 176 ASP A C 1
ATOM 1393 O O . ASP A 1 176 ? 10.631 -3.251 -18.569 1.00 95.00 176 ASP A O 1
ATOM 1397 N N . ALA A 1 177 ? 9.469 -2.264 -16.932 1.00 94.06 177 ALA A N 1
ATOM 1398 C CA . ALA A 1 177 ? 10.037 -0.940 -17.180 1.00 94.06 177 ALA A CA 1
ATOM 1399 C C . ALA A 1 177 ? 11.556 -0.894 -16.940 1.00 94.06 177 ALA A C 1
ATOM 1401 O O . ALA A 1 177 ? 12.291 -0.297 -17.732 1.00 94.06 177 ALA A O 1
ATOM 1402 N N . VAL A 1 178 ? 12.029 -1.526 -15.864 1.00 96.00 178 VAL A N 1
ATOM 1403 C CA . VAL A 1 178 ? 13.452 -1.623 -15.518 1.00 96.00 178 VAL A CA 1
ATOM 1404 C C . VAL A 1 178 ? 14.194 -2.467 -16.546 1.00 96.00 178 VAL A C 1
ATOM 1406 O O . VAL A 1 178 ? 15.262 -2.060 -16.994 1.00 96.00 178 VAL A O 1
ATOM 1409 N N . GLU A 1 179 ? 13.634 -3.599 -16.972 1.00 94.50 179 GLU A N 1
ATOM 1410 C CA . GLU A 1 179 ? 14.244 -4.454 -17.988 1.00 94.50 179 GLU A CA 1
ATOM 1411 C C . GLU A 1 179 ? 14.382 -3.719 -19.329 1.00 94.50 179 GLU A C 1
ATOM 1413 O O . GLU A 1 179 ? 15.462 -3.714 -19.926 1.00 94.50 179 GLU A O 1
ATOM 1418 N N . LYS A 1 180 ? 13.324 -3.029 -19.776 1.00 91.69 180 LYS A N 1
ATOM 1419 C CA . LYS A 1 180 ? 13.359 -2.180 -20.977 1.00 91.69 180 LYS A CA 1
ATOM 1420 C C . LYS A 1 180 ? 14.445 -1.109 -20.871 1.00 91.69 180 LYS A C 1
ATOM 1422 O O . LYS A 1 180 ? 15.268 -0.981 -21.776 1.00 91.69 180 LYS A O 1
ATOM 1427 N N . ALA A 1 181 ? 14.484 -0.377 -19.758 1.00 92.44 181 ALA A N 1
ATOM 1428 C CA . ALA A 1 181 ? 15.466 0.681 -19.540 1.00 92.44 181 ALA A CA 1
ATOM 1429 C C . ALA A 1 181 ? 16.901 0.129 -19.504 1.00 92.44 181 ALA A C 1
ATOM 1431 O O . ALA A 1 181 ? 17.812 0.726 -20.075 1.00 92.44 181 ALA A O 1
ATOM 1432 N N . GLN A 1 182 ? 17.104 -1.038 -18.889 1.00 93.12 182 GLN A N 1
ATOM 1433 C CA . GLN A 1 182 ? 18.404 -1.695 -18.799 1.00 93.12 182 GLN A CA 1
ATOM 1434 C C . GLN A 1 182 ? 18.939 -2.089 -20.179 1.00 93.12 182 GLN A C 1
ATOM 1436 O O . GLN A 1 182 ? 20.104 -1.822 -20.464 1.00 93.12 182 GLN A O 1
ATOM 1441 N N . ARG A 1 183 ? 18.101 -2.674 -21.047 1.00 89.69 183 ARG A N 1
ATOM 1442 C CA . ARG A 1 183 ? 18.488 -3.043 -22.423 1.00 89.69 183 ARG A CA 1
ATOM 1443 C C . ARG A 1 183 ? 18.979 -1.823 -23.204 1.00 89.69 183 ARG A C 1
ATOM 1445 O O . ARG A 1 183 ? 20.078 -1.833 -23.747 1.00 89.69 183 ARG A O 1
ATOM 1452 N N . VAL A 1 184 ? 18.211 -0.739 -23.147 1.00 86.69 184 VAL A N 1
ATOM 1453 C CA . VAL A 1 184 ? 18.515 0.531 -23.822 1.00 86.69 184 VAL A CA 1
ATOM 1454 C C . VAL A 1 184 ? 19.826 1.146 -23.333 1.00 86.69 184 VAL A C 1
ATOM 1456 O O . VAL A 1 184 ? 20.623 1.637 -24.127 1.00 86.69 184 VAL A O 1
ATOM 1459 N N . VAL A 1 185 ? 20.065 1.128 -22.020 1.00 87.38 185 VAL A N 1
ATOM 1460 C CA . VAL A 1 185 ? 21.296 1.674 -21.432 1.00 87.38 185 VAL A CA 1
ATOM 1461 C C . VAL A 1 185 ? 22.508 0.789 -21.731 1.00 87.38 185 VAL A C 1
ATOM 1463 O O . VAL A 1 185 ? 23.621 1.302 -21.817 1.00 87.38 185 VAL A O 1
ATOM 1466 N N . SER A 1 186 ? 22.325 -0.524 -21.883 1.00 85.25 186 SER A N 1
ATOM 1467 C CA . SER A 1 186 ? 23.402 -1.468 -22.195 1.00 85.25 186 SER A CA 1
ATOM 1468 C C . SER A 1 186 ? 23.823 -1.447 -23.671 1.00 85.25 186 SER A C 1
ATOM 1470 O O . SER A 1 186 ? 25.004 -1.655 -23.952 1.00 85.25 186 SER A O 1
ATOM 1472 N N . ASP A 1 187 ? 22.924 -1.101 -24.595 1.00 73.81 187 ASP A N 1
ATOM 1473 C CA . ASP A 1 187 ? 23.182 -0.990 -26.041 1.00 73.81 187 ASP A CA 1
ATOM 1474 C C . ASP A 1 187 ? 23.982 0.276 -26.437 1.00 73.81 187 ASP A C 1
ATOM 1476 O O . ASP A 1 187 ? 23.730 0.893 -27.471 1.00 73.81 187 ASP A O 1
ATOM 1480 N N . LYS A 1 188 ? 25.011 0.654 -25.656 1.00 59.00 188 LYS A N 1
ATOM 1481 C CA . LYS A 1 188 ? 25.867 1.861 -25.821 1.00 59.00 188 LYS A CA 1
ATOM 1482 C C . LYS A 1 188 ? 26.634 1.983 -27.162 1.00 59.00 188 LYS A C 1
ATOM 1484 O O . LYS A 1 188 ? 27.561 2.781 -27.249 1.00 59.00 188 LYS A O 1
ATOM 1489 N N . HIS A 1 189 ? 26.285 1.215 -28.194 1.00 49.06 189 HIS A N 1
ATOM 1490 C CA . HIS A 1 189 ? 26.982 1.127 -29.481 1.00 49.06 189 HIS A CA 1
ATOM 1491 C C . HIS A 1 189 ? 26.143 1.526 -30.706 1.00 49.06 189 HIS A C 1
ATOM 1493 O O . HIS A 1 189 ? 26.605 1.316 -31.825 1.00 49.06 189 HIS A O 1
ATOM 1499 N N . VAL A 1 190 ? 24.946 2.100 -30.544 1.00 45.19 190 VAL A N 1
ATOM 1500 C CA . VAL A 1 190 ? 24.147 2.566 -31.693 1.00 45.19 190 VAL A CA 1
ATOM 1501 C C . VAL A 1 190 ? 23.838 4.058 -31.575 1.00 45.19 190 VAL A C 1
ATOM 1503 O O . VAL A 1 190 ? 22.726 4.456 -31.241 1.00 45.19 190 VAL A O 1
ATOM 1506 N N . VAL A 1 191 ? 24.852 4.881 -31.849 1.00 39.69 191 VAL A N 1
ATOM 1507 C CA . VAL A 1 191 ? 24.708 6.244 -32.389 1.00 39.69 191 VAL A CA 1
ATOM 1508 C C . VAL A 1 191 ? 25.732 6.408 -33.500 1.00 39.69 191 VAL A C 1
ATOM 1510 O O . VAL A 1 191 ? 26.917 6.104 -33.235 1.00 39.69 191 VAL A O 1
#

Foldseek 3Di:
DDPDDPDDDDDADDAPDPPGADGDDPLLCVLVVQQVVLCVVPVDRDQVSQVVSCVVQAWPDGDPPDLLPDPDQIDTDHVLVLVNSLVSLLSVLVVLLVVLCVDVLCVPAVDPVCLVVLVHDLVSLVVSLVSLVVSLVSLVVSVVSLCVSDVRPHDPPSSVRCCVPRRVVSNVVSVVSNVSSVVSNVPVPDD

Mean predicted aligned error: 5.98 Å

Secondary structure (DSSP, 8-state):
---------------SSSSS---S-HHHHHHHHHHHHHHHHHSS--HHHHHHHHHHTT-SS---S-GGG-SSPPP--STTHHHHHHHHHHHHHHHHHHHHHTSHHHHHTSSHHHHHHT---HHHHHHHHHHHHHHHHHHHHHHHHHHHHHHTTS-TTHHHHHIIIIIHHHHHHHHHHHHHHHHHHH-TT--

Solvent-accessible surface area (backbone atoms only — not comp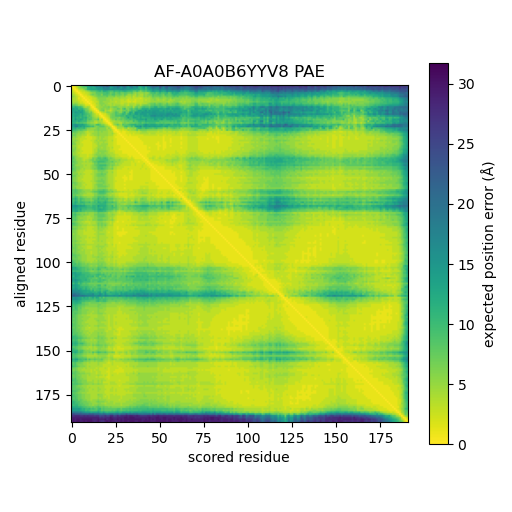arable to full-atom values): 11329 Å² total; per-residue (Å²): 128,90,88,77,83,93,77,84,85,90,78,77,70,65,56,88,50,97,84,50,67,89,44,72,55,68,51,55,46,45,64,58,52,52,51,52,52,48,25,69,74,64,78,54,76,50,74,68,56,47,44,51,49,16,52,76,38,43,34,81,50,70,67,67,90,52,66,92,74,49,93,62,77,68,55,49,67,40,91,46,30,58,44,29,37,51,51,44,50,44,56,53,52,50,51,52,52,53,52,55,70,65,34,64,57,41,68,63,51,63,23,68,76,26,59,79,68,65,62,60,63,45,84,71,40,52,63,53,30,55,52,38,50,55,52,49,51,53,53,51,59,47,58,69,50,43,56,71,40,38,64,84,73,49,64,92,60,53,61,61,50,51,38,60,70,67,46,48,57,56,52,53,53,40,51,53,52,31,52,54,37,48,53,57,55,67,55,82,82,81,128

InterPro domains:
  IPR038901 Hexosaminidase D-like [PTHR21040] (3-188)

Organism: NCBI:txid1028688